Protein AF-C4WY56-F1 (afdb_monomer_lite)

Structure (mmCIF, N/CA/C/O backbone):
data_AF-C4WY56-F1
#
_entry.id   AF-C4WY56-F1
#
loop_
_atom_site.group_PDB
_atom_site.id
_atom_site.type_symbol
_atom_site.label_atom_id
_atom_site.label_alt_id
_atom_site.label_comp_id
_atom_site.label_asym_id
_atom_site.label_entity_id
_atom_site.label_seq_id
_atom_site.pdbx_PDB_ins_code
_atom_site.Cartn_x
_atom_site.Cartn_y
_atom_site.Cartn_z
_atom_site.occupancy
_atom_site.B_iso_or_equiv
_atom_site.auth_seq_id
_atom_site.auth_comp_id
_atom_site.auth_asym_id
_atom_site.auth_atom_id
_atom_site.pdbx_PDB_model_num
ATOM 1 N N . MET A 1 1 ? -17.279 9.196 -17.528 1.00 50.94 1 MET A N 1
ATOM 2 C CA . MET A 1 1 ? -15.861 9.275 -17.113 1.00 50.94 1 MET A CA 1
ATOM 3 C C . MET A 1 1 ? -15.860 9.834 -15.709 1.00 50.94 1 MET A C 1
ATOM 5 O O . MET A 1 1 ? -16.465 10.884 -15.536 1.00 50.94 1 MET A O 1
ATOM 9 N N . ALA A 1 2 ? -15.277 9.132 -14.738 1.00 59.97 2 ALA A N 1
ATOM 10 C CA . ALA A 1 2 ? -15.411 9.527 -13.342 1.00 59.97 2 ALA A CA 1
ATOM 11 C C . ALA A 1 2 ? -14.703 10.856 -13.054 1.00 59.97 2 ALA A C 1
ATOM 13 O O . ALA A 1 2 ? -13.525 11.026 -13.372 1.00 59.97 2 ALA A O 1
ATOM 14 N N . THR A 1 3 ? -15.432 11.813 -12.485 1.00 75.62 3 THR A N 1
ATOM 15 C CA . THR A 1 3 ? -14.892 13.114 -12.070 1.00 75.62 3 THR A CA 1
ATOM 16 C C . THR A 1 3 ? -14.338 13.059 -10.644 1.00 75.62 3 THR A C 1
ATOM 18 O O . THR A 1 3 ? -14.754 12.235 -9.833 1.00 75.62 3 THR A O 1
ATOM 21 N N . ILE A 1 4 ? -13.441 13.982 -10.271 1.00 77.44 4 ILE A N 1
ATOM 22 C CA . ILE A 1 4 ? -12.952 14.093 -8.879 1.00 77.44 4 ILE A CA 1
ATOM 23 C C . ILE A 1 4 ? -14.098 14.276 -7.863 1.00 77.44 4 ILE A C 1
ATOM 25 O O . ILE A 1 4 ? -13.983 13.871 -6.709 1.00 77.44 4 ILE A O 1
ATOM 29 N N . SER A 1 5 ? -15.223 14.857 -8.297 1.00 80.75 5 SER A N 1
ATOM 30 C CA . SER A 1 5 ? -16.435 15.002 -7.488 1.00 80.75 5 SER A CA 1
ATOM 31 C C . SER A 1 5 ? -17.073 13.651 -7.157 1.00 80.75 5 SER A C 1
ATOM 33 O O . SER A 1 5 ? -17.504 13.445 -6.027 1.00 80.75 5 SER A O 1
ATOM 35 N N . GLU A 1 6 ? -17.099 12.712 -8.104 1.00 83.38 6 GLU A N 1
ATOM 36 C CA . GLU A 1 6 ? -17.615 11.356 -7.871 1.00 83.38 6 GLU A CA 1
ATOM 37 C C . GLU A 1 6 ? -16.728 10.588 -6.888 1.00 83.38 6 GLU A C 1
ATOM 39 O O . GLU A 1 6 ? -17.239 9.932 -5.983 1.00 83.38 6 GLU A O 1
ATOM 44 N N . PHE A 1 7 ? -15.402 10.734 -6.984 1.00 83.06 7 PHE A N 1
ATOM 45 C CA . PHE A 1 7 ? -14.482 10.141 -6.007 1.00 83.06 7 PHE A CA 1
ATOM 46 C C . PHE A 1 7 ? -14.697 10.689 -4.602 1.00 83.06 7 PHE A C 1
ATOM 48 O O . PHE A 1 7 ? -14.727 9.912 -3.650 1.00 83.06 7 PHE A O 1
ATOM 55 N N . LYS A 1 8 ? -14.912 12.003 -4.472 1.00 84.69 8 LYS A N 1
ATOM 56 C CA . LYS A 1 8 ? -15.282 12.614 -3.192 1.00 84.69 8 LYS A CA 1
ATOM 57 C C . LYS A 1 8 ? -16.591 12.040 -2.657 1.00 84.69 8 LYS A C 1
ATOM 59 O O . LYS A 1 8 ? -16.641 11.687 -1.491 1.00 84.69 8 LYS A O 1
ATOM 64 N N . GLN A 1 9 ? -17.610 11.854 -3.497 1.00 86.50 9 GLN A N 1
ATOM 65 C CA . GLN A 1 9 ? -18.881 11.252 -3.072 1.00 86.50 9 GLN A CA 1
ATOM 66 C C . GLN A 1 9 ? -18.736 9.788 -2.631 1.00 86.50 9 GLN A C 1
ATOM 68 O O . GLN A 1 9 ? -19.315 9.390 -1.617 1.00 86.50 9 GLN A O 1
ATOM 73 N N . LEU A 1 10 ? -17.956 8.983 -3.360 1.00 87.00 10 LEU A N 1
ATOM 74 C CA . LEU A 1 10 ? -17.648 7.604 -2.968 1.00 87.00 10 LEU A CA 1
ATOM 75 C C . LEU A 1 10 ? -16.896 7.573 -1.635 1.00 87.00 10 LEU A C 1
ATOM 77 O O . LEU A 1 10 ? -17.235 6.788 -0.751 1.00 87.00 10 LEU A O 1
ATOM 81 N N . PHE A 1 11 ? -15.921 8.466 -1.464 1.00 87.62 11 PHE A N 1
ATOM 82 C CA . PHE A 1 11 ? -15.153 8.579 -0.231 1.00 87.62 11 PHE A CA 1
ATOM 83 C C . PHE A 1 11 ? -16.011 9.078 0.941 1.00 87.62 11 PHE A C 1
ATOM 85 O O . PHE A 1 11 ? -15.946 8.524 2.033 1.00 87.62 11 PHE A O 1
ATOM 92 N N . ASP A 1 12 ? -16.896 10.049 0.720 1.00 87.12 12 ASP A N 1
ATOM 93 C CA . ASP A 1 12 ? -17.862 10.517 1.717 1.00 87.12 12 ASP A CA 1
ATOM 94 C C . ASP A 1 12 ? -18.818 9.399 2.138 1.00 87.12 12 ASP A C 1
ATOM 96 O O . ASP A 1 12 ? -19.173 9.290 3.312 1.00 87.12 12 ASP A O 1
ATOM 100 N N . THR A 1 13 ? -19.229 8.547 1.197 1.00 86.56 13 THR A N 1
ATOM 101 C CA . THR A 1 13 ? -20.063 7.373 1.482 1.00 86.56 13 THR A CA 1
ATOM 102 C C . THR A 1 13 ? -19.305 6.364 2.341 1.00 86.56 13 THR A C 1
ATOM 104 O O . THR A 1 13 ? -19.822 5.945 3.375 1.00 86.56 13 THR A O 1
ATOM 107 N N . PHE A 1 14 ? -18.051 6.073 1.990 1.00 88.56 14 PHE A N 1
ATOM 108 C CA . PHE A 1 14 ? -17.142 5.260 2.800 1.00 88.56 14 PHE A CA 1
ATOM 109 C C . PHE A 1 14 ? -17.002 5.812 4.231 1.00 88.56 14 PHE A C 1
ATOM 111 O O . PHE A 1 14 ? -17.142 5.076 5.205 1.00 88.56 14 PHE A O 1
ATOM 118 N N . LEU A 1 15 ? -16.829 7.128 4.393 1.00 86.25 15 LEU A N 1
ATOM 119 C CA . LEU A 1 15 ? -16.755 7.763 5.714 1.00 86.25 15 LEU A CA 1
ATOM 120 C C . LEU A 1 15 ? -18.080 7.695 6.489 1.00 86.25 15 LEU A C 1
ATOM 122 O O . LEU A 1 15 ? -18.074 7.633 7.722 1.00 86.25 15 LEU A O 1
ATOM 126 N N . ARG A 1 16 ? -19.231 7.707 5.804 1.00 82.25 16 ARG A N 1
ATOM 127 C CA . ARG A 1 16 ? -20.551 7.578 6.446 1.00 82.25 16 ARG A CA 1
ATOM 128 C C . ARG A 1 16 ? -20.788 6.190 7.029 1.00 82.25 16 ARG A C 1
ATOM 130 O O . ARG A 1 16 ? -21.492 6.105 8.037 1.00 82.25 16 ARG A O 1
ATOM 137 N N . GLU A 1 17 ? -20.170 5.139 6.495 1.00 77.44 17 GLU A N 1
ATOM 138 C CA . GLU A 1 17 ? -20.283 3.787 7.066 1.00 77.44 17 GLU A CA 1
ATOM 139 C C . GLU A 1 17 ? -19.751 3.697 8.501 1.00 77.44 17 GLU A C 1
ATOM 141 O O . GLU A 1 17 ? -20.198 2.865 9.294 1.00 77.44 17 GLU A O 1
ATOM 146 N N . ASN A 1 18 ? -18.852 4.608 8.884 1.00 70.19 18 ASN A N 1
ATOM 147 C CA . ASN A 1 18 ? -18.419 4.751 10.269 1.00 70.19 18 ASN A CA 1
ATOM 148 C C . ASN A 1 18 ? -19.600 5.082 11.203 1.00 70.19 18 ASN A C 1
ATOM 150 O O . ASN A 1 18 ? -19.724 4.531 12.302 1.00 70.19 18 ASN A O 1
ATOM 154 N N . LYS A 1 19 ? -20.507 5.955 10.742 1.00 65.75 19 LYS A N 1
ATOM 155 C CA . LYS A 1 19 ? -21.679 6.423 11.496 1.00 65.75 19 LYS A CA 1
ATOM 156 C C . LYS A 1 19 ? -22.842 5.431 11.424 1.00 65.75 19 LYS A C 1
ATOM 158 O O . LYS A 1 19 ? -23.470 5.171 12.448 1.00 65.75 19 LYS A O 1
ATOM 163 N N . CYS A 1 20 ? -23.089 4.850 10.249 1.00 63.03 20 CYS A N 1
ATOM 164 C CA . CYS A 1 20 ? -24.194 3.925 9.988 1.00 63.03 20 CYS A CA 1
ATOM 165 C C . CYS A 1 20 ? -23.687 2.707 9.201 1.00 63.03 20 CYS A C 1
ATOM 167 O O . CYS A 1 20 ? -23.726 2.730 7.974 1.00 63.03 20 CYS A O 1
ATOM 169 N N . PRO A 1 21 ? -23.204 1.644 9.860 1.00 62.25 21 PRO A N 1
ATOM 170 C CA . PRO A 1 21 ? -22.701 0.482 9.148 1.00 62.25 21 PRO A CA 1
ATOM 171 C C . PRO A 1 21 ? -23.862 -0.334 8.623 1.00 62.25 21 PRO A C 1
ATOM 173 O O . PRO A 1 21 ? -24.779 -0.711 9.357 1.00 62.25 21 PRO A O 1
ATOM 176 N N . THR A 1 22 ? -23.766 -0.660 7.353 1.00 55.41 22 THR A N 1
ATOM 177 C CA . THR A 1 22 ? -24.692 -1.529 6.655 1.00 55.41 22 THR A CA 1
ATOM 178 C C . THR A 1 22 ? -24.331 -2.988 6.974 1.00 55.41 22 THR A C 1
ATOM 180 O O . THR A 1 22 ? -23.399 -3.540 6.398 1.00 55.41 22 THR A O 1
ATOM 183 N N . GLY A 1 23 ? -25.025 -3.619 7.935 1.00 55.88 23 GLY A N 1
ATOM 184 C CA . GLY A 1 23 ? -24.967 -5.076 8.162 1.00 55.88 23 GLY A CA 1
ATOM 185 C C . GLY A 1 23 ? -25.003 -5.551 9.626 1.00 55.88 23 GLY A C 1
ATOM 186 O O . GLY A 1 23 ? -24.504 -4.895 10.535 1.00 55.88 23 GLY A O 1
ATOM 187 N N . GLU A 1 24 ? -25.554 -6.748 9.861 1.00 50.81 24 GLU A N 1
ATOM 188 C CA . GLU A 1 24 ? -25.656 -7.395 11.189 1.00 50.81 24 GLU A CA 1
ATOM 189 C C . GLU A 1 24 ? -24.315 -7.948 11.732 1.00 50.81 24 GLU A C 1
ATOM 191 O O . GLU A 1 24 ? -24.184 -8.237 12.923 1.00 50.81 24 GLU A O 1
ATOM 196 N N . ILE A 1 25 ? -23.281 -8.037 10.882 1.00 52.19 25 ILE A N 1
ATOM 197 C CA . ILE A 1 25 ? -21.961 -8.667 11.135 1.00 52.19 25 ILE A CA 1
ATOM 198 C C . ILE A 1 25 ? -21.108 -7.889 12.173 1.00 52.19 25 ILE A C 1
ATOM 200 O O . ILE A 1 25 ? -20.114 -8.376 12.713 1.00 52.19 25 ILE A O 1
ATOM 204 N N . VAL A 1 26 ? -21.541 -6.680 12.527 1.00 55.03 26 VAL A N 1
ATOM 205 C CA . VAL A 1 26 ? -20.791 -5.625 13.230 1.00 55.03 26 VAL A CA 1
ATOM 206 C C . VAL A 1 26 ? -20.570 -5.883 14.735 1.00 55.03 26 VAL A C 1
ATOM 208 O O . VAL A 1 26 ? -19.838 -5.147 15.395 1.00 55.03 26 VAL A O 1
ATOM 211 N N . LYS A 1 27 ? -21.168 -6.930 15.319 1.00 56.88 27 LYS A N 1
ATOM 212 C CA . LYS A 1 27 ? -21.139 -7.137 16.783 1.00 56.88 27 LYS A CA 1
ATOM 213 C C . LYS A 1 27 ? -19.914 -7.891 17.322 1.00 56.88 27 LYS A C 1
ATOM 215 O O . LYS A 1 27 ? -19.681 -7.830 18.524 1.00 56.88 27 LYS A O 1
ATOM 220 N N . LYS A 1 28 ? -19.137 -8.601 16.488 1.00 58.91 28 LYS A N 1
ATOM 221 C CA . LYS A 1 28 ? -18.067 -9.512 16.971 1.00 58.91 28 LYS A CA 1
ATOM 222 C C . LYS A 1 28 ? -16.631 -9.129 16.600 1.00 58.91 28 LYS A C 1
ATOM 224 O O . LYS A 1 28 ? -15.709 -9.631 17.234 1.00 58.91 28 LYS A O 1
ATOM 229 N N . LYS A 1 29 ? -16.412 -8.261 15.610 1.00 71.69 29 LYS A N 1
ATOM 230 C CA . LYS A 1 29 ? -15.069 -7.818 15.190 1.00 71.69 29 LYS A CA 1
ATOM 231 C C . LYS A 1 29 ? -15.044 -6.315 14.933 1.00 71.69 29 LYS A C 1
ATOM 233 O O . LYS A 1 29 ? -16.091 -5.707 14.714 1.00 71.69 29 LYS A O 1
ATOM 238 N N . TYR A 1 30 ? -13.843 -5.736 14.967 1.00 81.12 30 TYR A N 1
ATOM 239 C CA . TYR A 1 30 ? -13.618 -4.381 14.475 1.00 81.12 30 TYR A CA 1
ATOM 240 C C . TYR A 1 30 ? -14.074 -4.297 13.014 1.00 81.12 30 TYR A C 1
ATOM 242 O O . TYR A 1 30 ? -13.786 -5.197 12.225 1.00 81.12 30 TYR A O 1
ATOM 250 N N . TYR A 1 31 ? -14.829 -3.254 12.677 1.00 83.44 31 TYR A N 1
ATOM 251 C CA . TYR A 1 31 ? -15.385 -3.076 11.342 1.00 83.44 31 TYR A CA 1
ATOM 252 C C . TYR A 1 31 ? -14.610 -1.994 10.601 1.00 83.44 31 TYR A C 1
ATOM 254 O O . TYR A 1 31 ? -14.582 -0.848 11.047 1.00 83.44 31 TYR A O 1
ATOM 262 N N . PHE A 1 32 ? -14.052 -2.370 9.456 1.00 87.12 32 PHE A N 1
ATOM 263 C CA . PHE A 1 32 ? -13.485 -1.460 8.475 1.00 87.12 32 PHE A CA 1
ATOM 264 C C . PHE A 1 32 ? -13.953 -1.901 7.080 1.00 87.12 32 PHE A C 1
ATOM 266 O O . PHE A 1 32 ? -13.830 -3.087 6.755 1.00 87.12 32 PHE A O 1
ATOM 273 N N . PRO A 1 33 ? -14.503 -1.007 6.243 1.00 89.06 33 PRO A N 1
ATOM 274 C CA . PRO A 1 33 ? -15.055 -1.393 4.947 1.00 89.06 33 PRO A CA 1
ATOM 275 C C . PRO A 1 33 ? -13.980 -1.514 3.857 1.00 89.06 33 PRO A C 1
ATOM 277 O O . PRO A 1 33 ? -13.930 -0.745 2.895 1.00 89.06 33 PRO A O 1
ATOM 280 N N . VAL A 1 34 ? -13.132 -2.539 3.991 1.00 90.25 34 VAL A N 1
ATOM 281 C CA . VAL A 1 34 ? -12.000 -2.845 3.091 1.00 90.25 34 VAL A CA 1
ATOM 282 C C . VAL A 1 34 ? -12.442 -2.917 1.626 1.00 90.25 34 VAL A C 1
ATOM 284 O O . VAL A 1 34 ? -11.807 -2.332 0.755 1.00 90.25 34 VAL A O 1
ATOM 287 N N . ASN A 1 35 ? -13.576 -3.563 1.338 1.00 89.56 35 ASN A N 1
ATOM 288 C CA . ASN A 1 35 ? -14.075 -3.710 -0.034 1.00 89.56 35 ASN A CA 1
ATOM 289 C C . ASN A 1 35 ? -14.424 -2.366 -0.692 1.00 89.56 35 ASN A C 1
ATOM 291 O O . ASN A 1 35 ? -14.194 -2.187 -1.891 1.00 89.56 35 ASN A O 1
ATOM 295 N N . GLN A 1 36 ? -14.952 -1.409 0.077 1.00 90.56 36 GLN A N 1
ATOM 296 C CA . GLN A 1 36 ? -15.251 -0.076 -0.445 1.00 90.56 36 GLN A CA 1
ATOM 297 C C . GLN A 1 36 ? -13.969 0.705 -0.693 1.00 90.56 36 GLN A C 1
ATOM 299 O O . GLN A 1 36 ? -13.810 1.270 -1.773 1.00 90.56 36 GLN A O 1
ATOM 304 N N . LEU A 1 37 ? -13.019 0.657 0.245 1.00 92.50 37 LEU A N 1
ATOM 305 C CA . LEU A 1 37 ? -11.719 1.297 0.063 1.00 92.50 37 LEU A CA 1
ATOM 306 C C . LEU A 1 37 ? -10.975 0.730 -1.157 1.00 92.50 37 LEU A C 1
ATOM 308 O O . LEU A 1 37 ? -10.488 1.489 -1.994 1.00 92.50 37 LEU A O 1
ATOM 312 N N . LYS A 1 38 ? -10.971 -0.598 -1.325 1.00 93.38 38 LYS A N 1
ATOM 313 C CA . LYS A 1 38 ? -10.417 -1.273 -2.507 1.00 93.38 38 LYS A CA 1
ATOM 314 C C . LYS A 1 38 ? -11.084 -0.800 -3.797 1.00 93.38 38 LYS A C 1
ATOM 316 O O . LYS A 1 38 ? -10.393 -0.549 -4.784 1.00 93.38 38 LYS A O 1
ATOM 321 N N . THR A 1 39 ? -12.412 -0.679 -3.805 1.00 91.38 39 THR A N 1
ATOM 322 C CA . THR A 1 39 ? -13.172 -0.202 -4.973 1.00 91.38 39 THR A CA 1
ATOM 323 C C . THR A 1 39 ? -12.805 1.239 -5.312 1.00 91.38 39 THR A C 1
ATOM 325 O O . THR A 1 39 ? -12.592 1.551 -6.485 1.00 91.38 39 THR A O 1
ATOM 328 N N . ILE A 1 40 ? -12.664 2.096 -4.296 1.00 91.62 40 ILE A N 1
ATOM 329 C CA . ILE A 1 40 ? -12.214 3.481 -4.453 1.00 91.62 40 ILE A CA 1
ATOM 330 C C . ILE A 1 40 ? -10.826 3.498 -5.095 1.00 91.62 40 ILE A C 1
ATOM 332 O O . ILE A 1 40 ? -10.679 4.072 -6.170 1.00 91.62 40 ILE A O 1
ATOM 336 N N . TYR A 1 41 ? -9.836 2.808 -4.519 1.00 93.25 41 TYR A N 1
ATOM 337 C CA . TYR A 1 41 ? -8.486 2.754 -5.086 1.00 93.25 41 TYR A CA 1
ATOM 338 C C . TYR A 1 41 ? -8.468 2.196 -6.508 1.00 93.25 41 TYR A C 1
ATOM 340 O O . TYR A 1 41 ? -7.876 2.799 -7.393 1.00 93.25 41 TYR A O 1
ATOM 348 N N . THR A 1 42 ? -9.168 1.096 -6.773 1.00 91.56 42 THR A N 1
ATOM 349 C CA . THR A 1 42 ? -9.208 0.493 -8.115 1.00 91.56 42 THR A CA 1
ATOM 350 C C . THR A 1 42 ? -9.810 1.458 -9.142 1.00 91.56 42 THR A C 1
ATOM 352 O O . THR A 1 42 ? -9.285 1.616 -10.245 1.00 91.56 42 THR A O 1
ATOM 355 N N . SER A 1 43 ? -10.877 2.164 -8.768 1.00 89.56 43 SER A N 1
ATOM 356 C CA . SER A 1 43 ? -11.509 3.171 -9.627 1.00 89.56 43 SER A CA 1
ATOM 357 C C . SER A 1 43 ? -10.572 4.355 -9.887 1.00 89.56 43 SER A C 1
ATOM 359 O O . SER A 1 43 ? -10.519 4.865 -11.004 1.00 89.56 43 SER A O 1
ATOM 361 N N . MET A 1 44 ? -9.779 4.768 -8.890 1.00 88.38 44 MET A N 1
ATOM 362 C CA . MET A 1 44 ? -8.773 5.825 -9.060 1.00 88.38 44 MET A CA 1
ATOM 363 C C . MET A 1 44 ? -7.705 5.407 -10.064 1.00 88.38 44 MET A C 1
ATOM 365 O O . MET A 1 44 ? -7.415 6.145 -11.000 1.00 88.38 44 MET A O 1
ATOM 369 N N . LEU A 1 45 ? -7.161 4.200 -9.900 1.00 89.81 45 LEU A N 1
ATOM 370 C CA . LEU A 1 45 ? -6.059 3.704 -10.721 1.00 89.81 45 LEU A CA 1
ATOM 371 C C . LEU A 1 45 ? -6.461 3.430 -12.176 1.00 89.81 45 LEU A C 1
ATOM 373 O O . LEU A 1 45 ? -5.598 3.415 -13.048 1.00 89.81 45 LEU A O 1
ATOM 377 N N . THR A 1 46 ? -7.747 3.211 -12.444 1.00 89.69 46 THR A N 1
ATOM 378 C CA . THR A 1 46 ? -8.282 2.971 -13.797 1.00 89.69 46 THR A CA 1
ATOM 379 C C . THR A 1 46 ? -8.765 4.250 -14.489 1.00 89.69 46 THR A C 1
ATOM 381 O O . THR A 1 46 ? -9.095 4.233 -15.675 1.00 89.69 46 THR A O 1
ATOM 384 N N . THR A 1 47 ? -8.793 5.386 -13.782 1.00 86.69 47 THR A N 1
ATOM 385 C CA . THR A 1 47 ? -9.248 6.666 -14.337 1.00 86.69 47 THR A CA 1
ATOM 386 C C . THR A 1 47 ? -8.100 7.431 -14.993 1.00 86.69 47 THR A C 1
ATOM 388 O O . THR A 1 47 ? -7.094 7.740 -14.363 1.00 86.69 47 THR A O 1
ATOM 391 N N . THR A 1 48 ? -8.270 7.816 -16.259 1.00 78.25 48 THR A N 1
ATOM 392 C CA . THR A 1 48 ? -7.223 8.483 -17.058 1.00 78.25 48 THR A CA 1
ATOM 393 C C . THR A 1 48 ? -7.153 10.000 -16.874 1.00 78.25 48 THR A C 1
ATOM 395 O O . THR A 1 48 ? -6.131 10.606 -17.177 1.00 78.25 48 THR A O 1
ATOM 398 N N . ASN A 1 49 ? -8.226 10.631 -16.391 1.0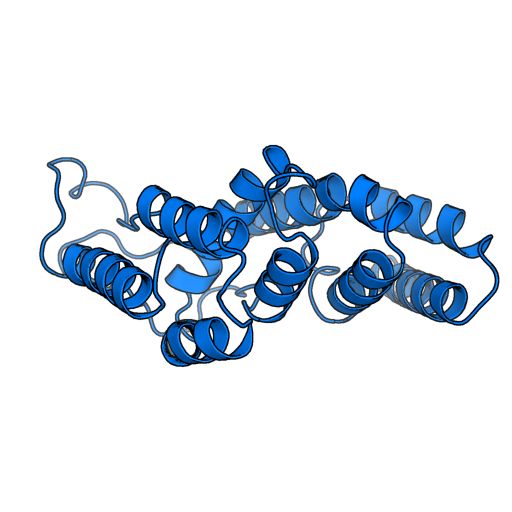0 79.56 49 ASN A N 1
ATOM 399 C CA . ASN A 1 49 ? -8.386 12.092 -16.431 1.00 79.56 49 ASN A CA 1
ATOM 400 C C . ASN A 1 49 ? -8.105 12.790 -15.094 1.00 79.56 49 ASN A C 1
ATOM 402 O O . ASN A 1 49 ? -8.364 13.986 -14.965 1.00 79.56 49 ASN A O 1
ATOM 406 N N . ILE A 1 50 ? -7.620 12.061 -14.088 1.00 78.94 50 ILE A N 1
ATOM 407 C CA . ILE A 1 50 ? -7.381 12.611 -12.753 1.00 78.94 50 ILE A CA 1
ATOM 408 C C . ILE A 1 50 ? -5.890 12.638 -12.464 1.00 78.94 50 ILE A C 1
ATOM 410 O O . ILE A 1 50 ? -5.171 11.660 -12.662 1.00 78.94 50 ILE A O 1
ATOM 414 N N . GLN A 1 51 ? -5.437 13.790 -11.981 1.00 85.12 51 GLN A N 1
ATOM 415 C CA . GLN A 1 51 ? -4.051 13.996 -11.593 1.00 85.12 51 GLN A CA 1
ATOM 416 C C . GLN A 1 51 ? -3.801 13.434 -10.194 1.00 85.12 51 GLN A C 1
ATOM 418 O O . GLN A 1 51 ? -4.635 13.565 -9.296 1.00 85.12 51 GLN A O 1
ATOM 423 N N . TRP A 1 52 ? -2.605 12.885 -9.981 1.00 87.50 52 TRP A N 1
ATOM 424 C CA . TRP A 1 52 ? -2.179 12.365 -8.679 1.00 87.50 52 TRP A CA 1
ATOM 425 C C . TRP A 1 52 ? -2.357 13.386 -7.538 1.00 87.50 52 TRP A C 1
ATOM 427 O O . TRP A 1 52 ? -2.831 13.032 -6.462 1.00 87.50 52 TRP A O 1
ATOM 437 N N . SER A 1 53 ? -2.070 14.669 -7.784 1.00 89.06 53 SER A N 1
ATOM 438 C CA . SER A 1 53 ? -2.196 15.740 -6.783 1.00 89.06 53 SER A CA 1
ATOM 439 C C . SER A 1 53 ? -3.610 15.886 -6.212 1.00 89.06 53 SER A C 1
ATOM 441 O O . SER A 1 53 ? -3.769 16.187 -5.030 1.00 89.06 53 SER A O 1
ATOM 443 N N . GLN A 1 54 ? -4.642 15.639 -7.021 1.00 87.50 54 GLN A N 1
ATOM 444 C CA . GLN A 1 54 ? -6.038 15.720 -6.588 1.00 87.50 54 GLN A CA 1
ATOM 445 C C . GLN A 1 54 ? -6.394 14.559 -5.653 1.00 87.50 54 GLN A C 1
ATOM 447 O O . GLN A 1 54 ? -7.089 14.757 -4.656 1.00 87.50 54 GLN A O 1
ATOM 452 N N . PHE A 1 55 ? -5.878 13.360 -5.938 1.00 85.81 55 PHE A N 1
ATOM 453 C CA . PHE A 1 55 ? -6.034 12.203 -5.058 1.00 85.81 55 PHE A CA 1
ATOM 454 C C . PHE A 1 55 ? -5.262 12.371 -3.758 1.00 85.81 55 PHE A C 1
ATOM 456 O O . PHE A 1 55 ? -5.805 12.103 -2.687 1.00 85.81 55 PHE A O 1
ATOM 463 N N . GLN A 1 56 ? -4.036 12.883 -3.844 1.00 90.38 56 GLN A N 1
ATOM 464 C CA . GLN A 1 56 ? -3.219 13.173 -2.678 1.00 90.38 56 GLN A CA 1
ATOM 465 C C . GLN A 1 56 ? -3.962 14.110 -1.720 1.00 90.38 56 GLN A C 1
ATOM 467 O O . GLN A 1 56 ? -4.167 13.750 -0.567 1.00 90.38 56 GLN A O 1
ATOM 472 N N . GLN A 1 57 ? -4.471 15.246 -2.214 1.00 89.88 57 GLN A N 1
ATOM 473 C CA . GLN A 1 57 ? -5.250 16.197 -1.410 1.00 89.88 57 GLN A CA 1
ATOM 474 C C . GLN A 1 57 ? -6.464 15.560 -0.726 1.00 89.88 57 GLN A C 1
ATOM 476 O O . GLN A 1 57 ? -6.763 15.890 0.420 1.00 89.88 57 GLN A O 1
ATOM 481 N N . MET A 1 58 ? -7.165 14.655 -1.414 1.00 88.25 58 MET A N 1
ATOM 482 C CA . MET A 1 58 ? -8.323 13.968 -0.845 1.00 88.25 58 MET A CA 1
ATOM 483 C C . MET A 1 58 ? -7.924 13.038 0.306 1.00 88.25 58 MET A C 1
ATOM 485 O O . MET A 1 58 ? -8.655 12.923 1.282 1.00 88.25 58 MET A O 1
ATOM 489 N N . LEU A 1 59 ? -6.769 12.382 0.199 1.00 90.75 59 LEU A N 1
ATOM 490 C CA . LEU A 1 59 ? -6.319 11.375 1.154 1.00 90.75 59 LEU A CA 1
ATOM 491 C C . LEU A 1 59 ? -5.485 11.951 2.313 1.00 90.75 59 LEU A C 1
ATOM 493 O O . LEU A 1 59 ? -5.428 11.314 3.362 1.00 90.75 59 LEU A O 1
ATOM 497 N N . THR A 1 60 ? -4.889 13.144 2.177 1.00 91.25 60 THR A N 1
ATOM 498 C CA . THR A 1 60 ? -3.966 13.758 3.161 1.00 91.25 60 THR A CA 1
ATOM 499 C C . THR A 1 60 ? -4.478 13.750 4.597 1.00 91.25 60 THR A C 1
ATOM 501 O O . THR A 1 60 ? -3.724 13.444 5.512 1.00 91.25 60 THR A O 1
ATOM 504 N N . ASN A 1 61 ? -5.761 14.025 4.823 1.00 87.56 61 ASN A N 1
ATOM 505 C CA . ASN A 1 61 ? -6.304 14.078 6.185 1.00 87.56 61 ASN A CA 1
ATOM 506 C C . ASN A 1 61 ? -6.485 12.687 6.819 1.00 87.56 61 ASN A C 1
ATOM 508 O O . ASN A 1 61 ? -6.762 12.574 8.013 1.00 87.56 61 ASN A O 1
ATOM 512 N N . TYR A 1 62 ? -6.367 11.625 6.020 1.00 90.38 62 TYR A N 1
ATOM 513 C CA . TYR A 1 62 ? -6.682 10.260 6.424 1.00 90.38 62 TYR A CA 1
ATOM 514 C C . TYR A 1 62 ? -5.443 9.394 6.625 1.00 90.38 62 TYR A C 1
ATOM 516 O O . TYR A 1 62 ? -5.497 8.475 7.440 1.00 90.38 62 TYR A O 1
ATOM 524 N N . VAL A 1 63 ? -4.326 9.723 5.968 1.00 90.62 63 VAL A N 1
ATOM 525 C CA . VAL A 1 63 ? -3.059 8.969 6.056 1.00 90.62 63 VAL A CA 1
ATOM 526 C C . VAL A 1 63 ? -2.374 9.040 7.422 1.00 90.62 63 VAL A C 1
ATOM 528 O O . VAL A 1 63 ? -1.387 8.352 7.660 1.00 90.62 63 VAL A O 1
ATOM 531 N N . GLU A 1 64 ? -2.891 9.840 8.353 1.00 88.94 64 GLU A N 1
ATOM 532 C CA . GLU A 1 64 ? -2.458 9.803 9.751 1.00 88.94 64 GLU A CA 1
ATOM 533 C C . GLU A 1 64 ? -3.130 8.677 10.545 1.00 88.94 64 GLU A C 1
ATOM 535 O O . GLU A 1 64 ? -2.545 8.190 11.514 1.0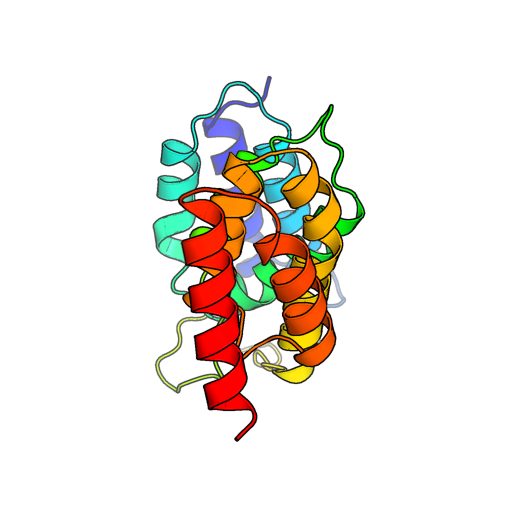0 88.94 64 GLU A O 1
ATOM 540 N N . ASN A 1 65 ? -4.327 8.241 10.137 1.00 92.25 65 ASN A N 1
ATOM 541 C CA . ASN A 1 65 ? -5.111 7.273 10.898 1.00 92.25 65 ASN A CA 1
ATOM 542 C C . ASN A 1 65 ? -4.530 5.865 10.752 1.00 92.25 65 ASN A C 1
ATOM 544 O O . ASN A 1 65 ? -4.265 5.394 9.642 1.00 92.25 65 ASN A O 1
ATOM 548 N N . LEU A 1 66 ? -4.339 5.193 11.886 1.00 92.56 66 LEU A N 1
ATOM 549 C CA . LEU A 1 66 ? -3.660 3.903 11.963 1.00 92.56 66 LEU A CA 1
ATOM 550 C C . LEU A 1 66 ? -4.429 2.800 11.225 1.00 92.56 66 LEU A C 1
ATOM 552 O O . LEU A 1 66 ? -3.851 2.089 10.407 1.00 92.56 66 LEU A O 1
ATOM 556 N N . ASP A 1 67 ? -5.729 2.684 11.491 1.00 92.19 67 ASP A N 1
ATOM 557 C CA . ASP A 1 67 ? -6.626 1.722 10.844 1.00 92.19 67 ASP A CA 1
ATOM 558 C C . ASP A 1 67 ? -6.705 1.950 9.333 1.00 92.19 67 ASP A C 1
ATOM 560 O O . ASP A 1 67 ? -6.592 0.996 8.569 1.00 92.19 67 ASP A O 1
ATOM 564 N N . PHE A 1 68 ? -6.829 3.207 8.899 1.00 94.44 68 PHE A N 1
ATOM 565 C CA . PHE A 1 68 ? -6.854 3.552 7.483 1.00 94.44 68 PHE A CA 1
ATOM 566 C C . PHE A 1 68 ? -5.594 3.046 6.784 1.00 94.44 68 PHE A C 1
ATOM 568 O O . PHE A 1 68 ? -5.702 2.279 5.836 1.00 94.44 68 PHE A O 1
ATOM 575 N N . CYS A 1 69 ? -4.411 3.383 7.304 1.00 95.25 69 CYS A N 1
ATOM 576 C CA . CYS A 1 69 ? -3.151 2.939 6.711 1.00 95.25 69 CYS A CA 1
ATOM 577 C C . CYS A 1 69 ? -3.013 1.414 6.736 1.00 95.25 69 CYS A C 1
ATOM 579 O O . CYS A 1 69 ? -2.609 0.820 5.742 1.00 95.25 69 CYS A O 1
ATOM 581 N N . TYR A 1 70 ? -3.385 0.770 7.843 1.00 95.44 70 TYR A N 1
ATOM 582 C CA . TYR A 1 70 ? -3.308 -0.682 7.991 1.00 95.44 70 TYR A CA 1
ATOM 583 C C . TYR A 1 70 ? -4.147 -1.410 6.936 1.00 95.44 70 TYR A C 1
ATOM 585 O O . TYR A 1 70 ? -3.639 -2.263 6.209 1.00 95.44 70 TYR A O 1
ATOM 593 N N . TYR A 1 71 ? -5.416 -1.026 6.800 1.00 95.56 71 TYR A N 1
ATOM 594 C CA . TYR A 1 71 ? -6.332 -1.633 5.837 1.00 95.56 71 TYR A CA 1
ATOM 595 C C . TYR A 1 71 ? -6.084 -1.176 4.391 1.00 95.56 71 TYR A C 1
ATOM 597 O O . TYR A 1 71 ? -6.455 -1.885 3.453 1.00 95.56 71 TYR A O 1
ATOM 605 N N . SER A 1 72 ? -5.409 -0.045 4.168 1.00 96.88 72 SER A N 1
ATOM 606 C CA . SER A 1 72 ? -4.893 0.312 2.843 1.00 96.88 72 SER A CA 1
ATOM 607 C C . SER A 1 72 ? -3.878 -0.713 2.342 1.00 96.88 72 SER A C 1
ATOM 609 O O . SER A 1 72 ? -3.952 -1.096 1.178 1.00 96.88 72 SER A O 1
ATOM 611 N N . TRP A 1 73 ? -2.986 -1.215 3.201 1.00 96.88 73 TRP A N 1
ATOM 612 C CA . TRP A 1 73 ? -2.028 -2.259 2.813 1.00 96.88 73 TRP A CA 1
ATOM 613 C C . TRP A 1 73 ? -2.698 -3.597 2.498 1.00 96.88 73 TRP A C 1
ATOM 615 O O . TRP A 1 73 ? -2.296 -4.257 1.538 1.00 96.88 73 TRP A O 1
ATOM 625 N N . GLU A 1 74 ? -3.775 -3.951 3.205 1.00 96.38 74 GLU A N 1
ATOM 626 C CA . GLU A 1 74 ? -4.633 -5.070 2.796 1.00 96.38 74 GLU A CA 1
ATOM 627 C C . GLU A 1 74 ? -5.168 -4.843 1.377 1.00 96.38 74 GLU A C 1
ATOM 629 O O . GLU A 1 74 ? -4.996 -5.692 0.501 1.00 96.38 74 GLU A O 1
ATOM 634 N N . CYS A 1 75 ? -5.740 -3.665 1.107 1.00 96.69 75 CYS A N 1
ATOM 635 C CA . CYS A 1 75 ? -6.246 -3.326 -0.223 1.00 96.69 75 CYS A CA 1
ATOM 636 C C . CYS A 1 75 ? -5.151 -3.404 -1.294 1.00 96.69 75 CYS A C 1
ATOM 638 O O . CYS A 1 75 ? -5.407 -3.926 -2.376 1.00 96.69 75 CYS A O 1
ATOM 640 N N . PHE A 1 76 ? -3.942 -2.913 -1.013 1.00 97.19 76 PHE A N 1
ATOM 641 C CA . PHE A 1 76 ? -2.824 -2.942 -1.956 1.00 97.19 76 PHE A CA 1
ATOM 642 C C . PHE A 1 76 ? -2.406 -4.361 -2.310 1.00 97.19 76 PHE A C 1
ATOM 644 O O . PHE A 1 76 ? -2.247 -4.645 -3.495 1.00 97.19 76 PHE A O 1
ATOM 651 N N . SER A 1 77 ? -2.325 -5.259 -1.323 1.00 96.69 77 SER A N 1
ATOM 652 C CA . SER A 1 77 ? -2.029 -6.676 -1.570 1.00 96.69 77 SER A CA 1
ATOM 653 C C . SER A 1 77 ? -3.080 -7.348 -2.460 1.00 96.69 77 SER A C 1
ATOM 655 O O . SER A 1 77 ? -2.755 -8.174 -3.303 1.00 96.69 77 SER A O 1
ATOM 657 N N . LEU A 1 78 ? -4.346 -6.936 -2.351 1.00 95.31 78 LEU A N 1
ATOM 658 C CA . LEU A 1 78 ? -5.427 -7.455 -3.192 1.00 95.31 78 LEU A CA 1
ATOM 659 C C . LEU A 1 78 ? -5.467 -6.811 -4.586 1.00 95.31 78 LEU A C 1
ATOM 661 O O . LEU A 1 78 ? -5.982 -7.413 -5.531 1.00 95.31 78 LEU A O 1
ATOM 665 N N . ILE A 1 79 ? -5.017 -5.560 -4.712 1.00 95.06 79 ILE A N 1
ATOM 666 C CA . ILE A 1 79 ? -5.002 -4.810 -5.975 1.00 95.06 79 ILE A CA 1
ATOM 667 C C . ILE A 1 79 ? -3.836 -5.263 -6.847 1.00 95.06 79 ILE A C 1
ATOM 669 O O . ILE A 1 79 ? -4.048 -5.510 -8.031 1.00 95.06 79 ILE A O 1
ATOM 673 N N . VAL A 1 80 ? -2.637 -5.400 -6.273 1.00 94.50 80 VAL A N 1
ATOM 674 C CA . VAL A 1 80 ? -1.419 -5.764 -7.012 1.00 94.50 80 VAL A CA 1
ATOM 675 C C . VAL A 1 80 ? -1.559 -7.123 -7.713 1.00 94.50 80 VAL A C 1
ATOM 677 O O . VAL A 1 80 ? -1.230 -7.238 -8.888 1.00 94.50 80 VAL A O 1
ATOM 680 N N . GLN A 1 81 ? -2.195 -8.099 -7.055 1.00 91.75 81 GLN A N 1
ATOM 681 C CA . GLN A 1 81 ? -2.479 -9.433 -7.603 1.00 91.75 81 GLN A CA 1
ATOM 682 C C . GLN A 1 81 ? -3.382 -9.410 -8.844 1.00 91.75 81 GLN A C 1
ATOM 684 O O . GLN A 1 81 ? -3.401 -10.354 -9.627 1.00 91.75 81 GLN A O 1
ATOM 689 N N . ASN A 1 82 ? -4.164 -8.341 -9.014 1.00 89.19 82 ASN A N 1
ATOM 690 C CA . ASN A 1 82 ? -5.104 -8.162 -10.121 1.00 89.19 82 ASN A CA 1
ATOM 691 C C . ASN A 1 82 ? -4.701 -6.986 -11.027 1.00 89.19 82 ASN A C 1
ATOM 693 O O . ASN A 1 82 ? -5.521 -6.483 -11.802 1.00 89.19 82 ASN A O 1
ATOM 697 N N . LEU A 1 83 ? -3.466 -6.497 -10.896 1.00 87.88 83 LEU A N 1
ATOM 698 C CA . LEU A 1 83 ? -3.005 -5.307 -11.588 1.00 87.88 83 LEU A CA 1
ATOM 699 C C . LEU A 1 83 ? -2.741 -5.631 -13.059 1.00 87.88 83 LEU A C 1
ATOM 701 O O . LEU A 1 83 ? -1.982 -6.535 -13.394 1.00 87.88 83 LEU A O 1
ATOM 705 N N . ASN A 1 84 ? -3.382 -4.881 -13.950 1.00 85.38 84 ASN A N 1
ATOM 706 C CA . ASN A 1 84 ? -3.252 -5.046 -15.391 1.00 85.38 84 ASN A CA 1
ATOM 707 C C . ASN A 1 84 ? -2.739 -3.733 -15.994 1.00 85.38 84 ASN A C 1
ATOM 709 O O . ASN A 1 84 ? -3.395 -2.701 -15.853 1.00 85.38 84 ASN A O 1
ATOM 71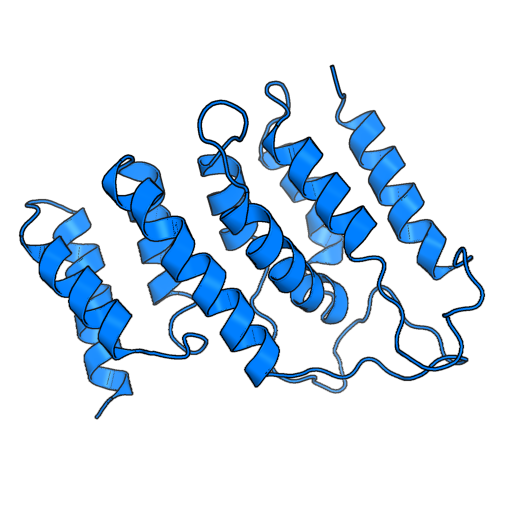3 N N . THR A 1 85 ? -1.586 -3.769 -16.669 1.00 80.50 85 THR A N 1
ATOM 714 C CA . THR A 1 85 ? -0.938 -2.585 -17.264 1.00 80.50 85 THR A CA 1
ATOM 715 C C . THR A 1 85 ? -1.798 -1.856 -18.288 1.00 80.50 85 THR A C 1
ATOM 717 O O . THR A 1 85 ? -1.646 -0.650 -18.451 1.00 80.50 85 THR A O 1
ATOM 720 N N . ASP A 1 86 ? -2.708 -2.561 -18.959 1.00 81.81 86 ASP A N 1
ATOM 721 C CA . ASP A 1 86 ? -3.538 -2.000 -20.027 1.00 81.81 86 ASP A CA 1
ATOM 722 C C . ASP A 1 86 ? -4.711 -1.191 -19.468 1.00 81.81 86 ASP A C 1
ATOM 724 O O . ASP A 1 86 ? -5.282 -0.341 -20.149 1.00 81.81 86 ASP A O 1
ATOM 728 N N . LYS A 1 87 ? -5.098 -1.477 -18.220 1.00 82.81 87 LYS A N 1
ATOM 729 C CA . LYS A 1 87 ? -6.283 -0.899 -17.571 1.00 82.81 87 LYS A CA 1
ATOM 730 C C . LYS A 1 87 ? -5.938 -0.016 -16.381 1.00 82.81 87 LYS A C 1
ATOM 732 O O . LYS A 1 87 ? -6.743 0.835 -16.013 1.00 82.81 87 LYS A O 1
ATOM 737 N N . THR A 1 88 ? -4.773 -0.219 -15.779 1.00 86.50 88 THR A N 1
ATOM 738 C CA . THR A 1 88 ? -4.410 0.356 -14.487 1.00 86.50 88 THR A CA 1
ATOM 739 C C . THR A 1 88 ? -3.141 1.185 -14.613 1.00 86.50 88 THR A C 1
ATOM 741 O O . THR A 1 88 ? -2.118 0.736 -15.129 1.00 86.50 88 THR A O 1
ATOM 744 N N . ASN A 1 89 ? -3.175 2.397 -14.069 1.00 89.88 89 ASN A N 1
ATOM 745 C CA . ASN A 1 89 ? -2.013 3.265 -13.989 1.00 89.88 89 ASN A CA 1
ATOM 746 C C . ASN A 1 89 ? -1.057 2.782 -12.885 1.00 89.88 89 ASN A C 1
ATOM 748 O O . ASN A 1 89 ? -1.173 3.164 -11.718 1.00 89.88 89 ASN A O 1
ATOM 752 N N . VAL A 1 90 ? -0.090 1.947 -13.274 1.00 91.56 90 VAL A N 1
ATOM 753 C CA . VAL A 1 90 ? 0.918 1.373 -12.367 1.00 91.56 90 VAL A CA 1
ATOM 754 C C . VAL A 1 90 ? 1.732 2.456 -11.658 1.00 91.56 90 VAL A C 1
ATOM 756 O O . VAL A 1 90 ? 2.017 2.332 -10.474 1.00 91.56 90 VAL A O 1
ATOM 759 N N . TYR A 1 91 ? 2.056 3.557 -12.341 1.00 89.88 91 TYR A N 1
ATOM 760 C CA . TYR A 1 91 ? 2.807 4.658 -11.734 1.00 89.88 91 TYR A CA 1
ATOM 761 C C . TYR A 1 91 ? 2.000 5.365 -10.637 1.00 89.88 91 TYR A C 1
ATOM 763 O O . TYR A 1 91 ? 2.525 5.668 -9.568 1.00 89.88 91 TYR A O 1
ATOM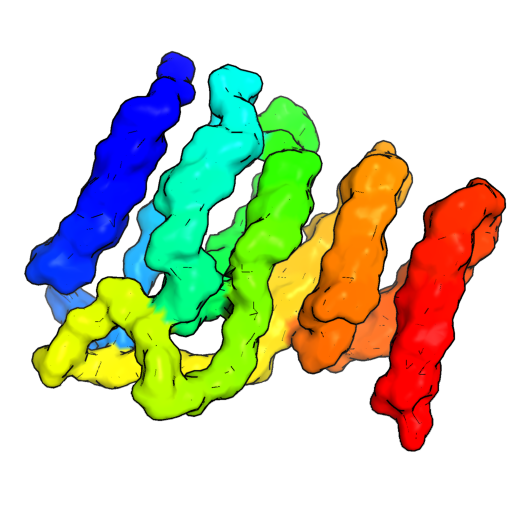 771 N N . MET A 1 92 ? 0.700 5.573 -10.863 1.00 91.12 92 MET A N 1
ATOM 772 C CA . MET A 1 92 ? -0.198 6.097 -9.834 1.00 91.12 92 MET A CA 1
ATOM 773 C C . MET A 1 92 ? -0.316 5.137 -8.646 1.00 91.12 92 MET A C 1
ATOM 775 O O . MET A 1 92 ? -0.353 5.594 -7.506 1.00 91.12 92 MET A O 1
ATOM 779 N N . PHE A 1 93 ? -0.317 3.824 -8.894 1.00 94.56 93 PHE A N 1
ATOM 780 C CA . PHE A 1 93 ? -0.279 2.827 -7.826 1.00 94.56 93 PHE A CA 1
ATOM 781 C C . PHE A 1 93 ? 1.016 2.926 -7.016 1.00 94.56 93 PHE A C 1
ATOM 783 O O . PHE A 1 93 ? 0.954 3.000 -5.794 1.00 94.56 93 PHE A O 1
ATOM 790 N N . THR A 1 94 ? 2.176 3.040 -7.668 1.00 93.62 94 THR A N 1
ATOM 791 C CA . THR A 1 94 ? 3.462 3.240 -6.984 1.00 93.62 94 THR A CA 1
ATOM 792 C C . THR A 1 94 ? 3.482 4.523 -6.144 1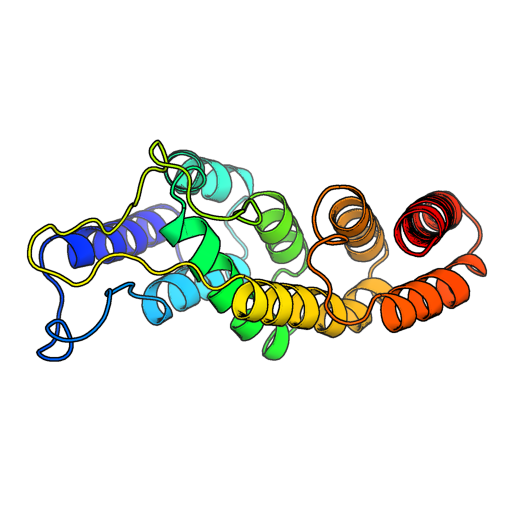.00 93.62 94 THR A C 1
ATOM 794 O O . THR A 1 94 ? 3.923 4.489 -4.995 1.00 93.62 94 THR A O 1
ATOM 797 N N . ASN A 1 95 ? 2.932 5.632 -6.650 1.00 93.25 95 ASN A N 1
ATOM 798 C CA . ASN A 1 95 ? 2.795 6.871 -5.873 1.00 93.25 95 ASN A CA 1
ATOM 799 C C . ASN A 1 95 ? 1.873 6.690 -4.660 1.00 93.25 95 ASN A C 1
ATOM 801 O O . ASN A 1 95 ? 2.172 7.189 -3.576 1.00 93.25 95 ASN A O 1
ATOM 805 N N . LEU A 1 96 ? 0.776 5.945 -4.820 1.00 94.56 96 LEU A N 1
ATOM 806 C CA . LEU A 1 96 ? -0.151 5.637 -3.735 1.00 94.56 96 LEU A CA 1
ATOM 807 C C . LEU A 1 96 ? 0.505 4.786 -2.649 1.00 94.56 96 LEU A C 1
ATOM 809 O O . LEU A 1 96 ? 0.356 5.106 -1.470 1.00 94.56 96 LEU A O 1
ATOM 813 N N . LEU A 1 97 ? 1.282 3.769 -3.038 1.00 95.56 97 LEU A N 1
ATOM 814 C CA . LEU A 1 97 ? 2.117 3.026 -2.100 1.00 95.56 97 LEU A CA 1
ATOM 815 C C . LEU A 1 97 ? 3.008 4.005 -1.345 1.00 95.56 97 LEU A C 1
ATOM 817 O O . LEU A 1 97 ? 3.015 3.976 -0.121 1.00 95.56 97 LEU A O 1
ATOM 821 N N . GLY A 1 98 ? 3.742 4.868 -2.062 1.00 93.69 98 GLY A N 1
ATOM 822 C CA . GLY A 1 98 ? 4.615 5.922 -1.526 1.00 93.69 98 GLY A CA 1
ATOM 823 C C . GLY A 1 98 ? 3.962 6.807 -0.471 1.00 93.69 98 GLY A C 1
ATOM 824 O O . GLY A 1 98 ? 4.554 7.053 0.574 1.00 93.69 98 GLY A O 1
ATOM 825 N N . PHE A 1 99 ? 2.731 7.225 -0.738 1.00 94.81 99 PHE A N 1
ATOM 826 C CA . PHE A 1 99 ? 1.993 8.178 0.076 1.00 94.81 99 PHE A CA 1
ATOM 827 C C . PHE A 1 99 ? 1.396 7.590 1.358 1.00 94.81 99 PHE A C 1
ATOM 829 O O . PHE A 1 99 ? 1.302 8.287 2.367 1.00 94.81 99 PHE A O 1
ATOM 836 N N . ILE A 1 100 ? 0.981 6.320 1.338 1.00 94.56 100 ILE A N 1
ATOM 837 C CA . ILE A 1 100 ? 0.439 5.658 2.527 1.00 94.56 100 ILE A CA 1
ATOM 838 C C . ILE A 1 100 ? 1.582 5.099 3.381 1.00 94.56 100 ILE A C 1
ATOM 840 O O . ILE A 1 100 ? 2.375 4.267 2.930 1.00 94.56 100 ILE A O 1
ATOM 844 N N . LYS A 1 101 ? 1.641 5.518 4.651 1.00 92.62 101 LYS A N 1
ATOM 845 C CA . LYS A 1 101 ? 2.615 4.994 5.618 1.00 92.62 101 LYS A CA 1
ATOM 846 C C . LYS A 1 101 ? 2.403 3.498 5.861 1.00 92.62 101 LYS A C 1
ATOM 848 O O . LYS A 1 101 ? 1.271 3.015 5.860 1.00 92.62 101 LYS A O 1
ATOM 853 N N . ILE A 1 102 ? 3.486 2.764 6.109 1.00 92.75 102 ILE A N 1
ATOM 854 C CA . ILE A 1 102 ? 3.389 1.436 6.723 1.00 92.75 102 ILE A CA 1
ATOM 855 C C . ILE A 1 102 ? 3.211 1.684 8.222 1.00 92.75 102 ILE A C 1
ATOM 857 O O . ILE A 1 102 ? 4.116 2.244 8.842 1.00 92.75 102 ILE A O 1
ATOM 861 N N . PRO A 1 103 ? 2.037 1.384 8.802 1.00 90.25 103 PRO A N 1
ATOM 862 C CA . PRO A 1 103 ? 1.827 1.618 10.220 1.00 90.25 103 PRO A CA 1
ATOM 863 C C . PRO A 1 103 ? 2.739 0.712 11.051 1.00 90.25 103 PRO A C 1
ATOM 865 O O . PRO A 1 103 ? 2.990 -0.430 10.677 1.00 90.25 103 PRO A O 1
ATOM 868 N N . THR A 1 104 ? 3.208 1.218 12.186 1.00 84.19 104 THR A N 1
ATOM 869 C CA . THR A 1 104 ? 3.867 0.419 13.225 1.00 84.19 104 THR A CA 1
ATOM 870 C C . THR A 1 104 ? 2.846 -0.004 14.278 1.00 84.19 104 THR A C 1
ATOM 872 O O . THR A 1 104 ? 1.662 0.324 14.172 1.00 84.19 104 THR A O 1
ATOM 875 N N . GLU A 1 105 ? 3.282 -0.760 15.288 1.00 78.19 105 GLU A N 1
ATOM 876 C CA . GLU A 1 105 ? 2.408 -1.119 16.405 1.00 78.19 105 GLU A CA 1
ATOM 877 C C . GLU A 1 105 ? 1.755 0.114 17.040 1.00 78.19 105 GLU A C 1
ATOM 879 O O . GLU A 1 105 ? 2.315 1.211 17.038 1.00 78.19 105 GLU A O 1
ATOM 884 N N . LYS A 1 106 ? 0.530 -0.096 17.534 1.00 75.75 106 LYS A N 1
ATOM 885 C CA . LYS A 1 106 ? -0.356 0.962 18.012 1.00 75.75 106 LYS A CA 1
ATOM 886 C C . LYS A 1 106 ? 0.251 1.684 19.216 1.00 75.75 106 LYS A C 1
ATOM 888 O O . LYS A 1 106 ? 0.449 1.065 20.259 1.00 75.75 106 LYS A O 1
ATOM 893 N N . ASN A 1 107 ? 0.395 2.997 19.098 1.00 73.19 107 ASN A N 1
ATOM 894 C CA . ASN A 1 107 ? 0.671 3.903 20.205 1.00 73.19 107 ASN A CA 1
ATOM 895 C C . ASN A 1 107 ? -0.640 4.431 20.813 1.00 73.19 107 ASN A C 1
ATOM 897 O O . ASN A 1 107 ? -1.695 4.428 20.171 1.00 73.19 107 ASN A O 1
ATOM 901 N N . GLU A 1 108 ? -0.596 4.896 22.063 1.00 67.44 108 GLU A N 1
ATOM 902 C CA . GLU A 1 108 ? -1.781 5.429 22.759 1.00 67.44 108 GLU A CA 1
ATOM 903 C C . GLU A 1 108 ? -2.386 6.656 22.050 1.00 67.44 108 GLU A C 1
ATOM 905 O O . GLU A 1 108 ? -3.608 6.831 22.062 1.00 67.44 108 GLU A O 1
ATOM 910 N N . ASP A 1 109 ? -1.552 7.429 21.349 1.00 71.12 109 ASP A N 1
ATOM 911 C CA . ASP A 1 109 ? -1.925 8.649 20.623 1.00 71.12 109 ASP A CA 1
ATOM 912 C C . ASP A 1 109 ? -2.467 8.405 19.202 1.00 71.12 109 ASP A C 1
ATOM 914 O O . ASP A 1 109 ? -2.876 9.348 18.514 1.00 71.12 109 ASP A O 1
ATOM 918 N N . ASP A 1 110 ? -2.485 7.155 18.728 1.00 80.88 110 ASP A N 1
ATOM 919 C CA . ASP A 1 110 ? -2.867 6.867 17.348 1.00 80.88 110 ASP A CA 1
ATOM 920 C C . ASP A 1 110 ? -4.352 7.154 17.086 1.00 80.88 110 ASP A C 1
ATOM 922 O O . ASP A 1 110 ? -5.270 6.566 17.676 1.00 80.88 110 ASP A O 1
ATOM 926 N N . LYS A 1 111 ? -4.597 8.038 16.114 1.00 87.44 111 LYS A N 1
ATOM 927 C CA . LYS A 1 111 ? -5.939 8.337 15.609 1.00 87.44 111 LYS A CA 1
ATOM 928 C C . LYS A 1 111 ? -6.475 7.137 14.823 1.00 87.44 111 LYS A C 1
ATOM 930 O O . LYS A 1 111 ? -5.772 6.549 14.001 1.00 87.44 111 LYS A O 1
ATOM 935 N N . LEU A 1 112 ? -7.740 6.794 15.058 1.00 88.25 112 LEU A N 1
ATOM 936 C CA . LEU A 1 112 ? -8.476 5.789 14.289 1.00 88.25 112 LEU A CA 1
ATOM 937 C C . LEU A 1 112 ? -9.611 6.472 13.534 1.00 88.25 112 LEU A C 1
ATOM 939 O O . LEU A 1 112 ? -10.395 7.211 14.136 1.00 88.25 112 LEU A O 1
ATOM 943 N N . LEU A 1 113 ? -9.732 6.174 12.246 1.00 87.25 113 LEU A N 1
ATOM 944 C CA . LEU A 1 113 ? -10.771 6.706 11.380 1.00 87.25 113 LEU A CA 1
ATOM 945 C C . LEU A 1 113 ? -12.135 6.100 11.732 1.00 87.25 113 LEU A C 1
ATOM 947 O O . LEU A 1 113 ? -13.112 6.827 11.907 1.00 87.25 113 LEU A O 1
ATOM 951 N N . PHE A 1 114 ? -12.199 4.781 11.919 1.00 83.00 114 PHE A N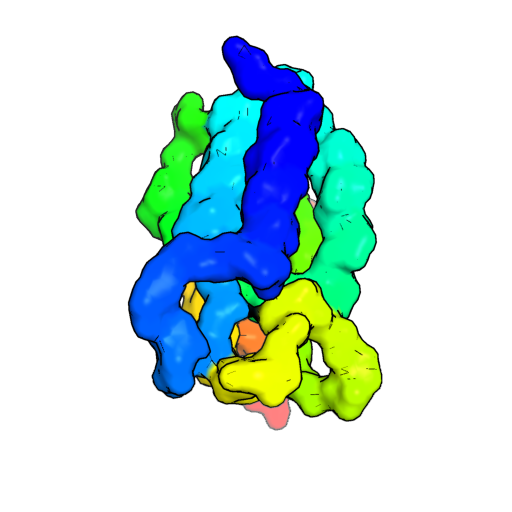 1
ATOM 952 C CA . PHE A 1 114 ? -13.400 4.030 12.279 1.00 83.00 114 PHE A CA 1
ATOM 953 C C . PHE A 1 114 ? -13.406 3.684 13.775 1.00 83.00 114 PHE A C 1
ATOM 955 O O . PHE A 1 114 ? -13.356 2.521 14.180 1.00 83.00 114 PHE A O 1
ATOM 962 N N . LYS A 1 115 ? -13.427 4.697 14.651 1.00 78.12 115 LYS A N 1
ATOM 963 C CA . LYS A 1 115 ? -13.529 4.490 16.107 1.00 78.12 115 LYS A CA 1
ATOM 964 C C . LYS A 1 115 ? -14.990 4.388 16.549 1.00 78.12 115 LYS A C 1
ATOM 966 O O . LYS A 1 115 ? -15.758 5.333 16.392 1.00 78.12 115 LYS A O 1
ATOM 971 N N . ASN A 1 116 ? -15.365 3.280 17.190 1.00 73.19 116 ASN A N 1
ATOM 972 C CA . ASN A 1 116 ? -16.678 3.144 17.820 1.00 73.19 116 ASN A CA 1
ATOM 973 C C . ASN A 1 116 ? -16.575 2.500 19.208 1.00 73.19 116 ASN A C 1
ATOM 975 O O . ASN A 1 116 ? -16.186 1.342 19.332 1.00 73.19 116 ASN A O 1
ATOM 979 N N . ASN A 1 117 ? -16.992 3.236 20.243 1.00 69.38 117 ASN A N 1
ATOM 980 C CA . ASN A 1 117 ? -16.928 2.792 21.642 1.00 69.38 117 ASN A CA 1
ATOM 981 C C . ASN A 1 117 ? -17.837 1.586 21.950 1.00 69.38 117 ASN A C 1
ATOM 983 O O . ASN A 1 117 ? -17.654 0.932 22.969 1.00 69.38 117 ASN A O 1
ATOM 987 N N . LYS A 1 118 ? -18.823 1.288 21.093 1.00 70.06 118 LYS A N 1
ATOM 988 C CA . LYS A 1 118 ? -19.752 0.156 21.253 1.00 70.06 118 LYS A CA 1
ATOM 989 C C . LYS A 1 118 ? -19.293 -1.113 20.520 1.00 70.06 118 LYS A C 1
ATOM 991 O O . LYS A 1 118 ? -20.061 -2.067 20.433 1.00 70.06 118 LYS A O 1
ATOM 996 N N . ARG A 1 119 ? -18.090 -1.118 19.934 1.00 70.94 119 ARG A N 1
ATOM 997 C CA . ARG A 1 119 ? -17.558 -2.223 19.121 1.00 70.94 119 ARG A CA 1
ATOM 998 C C . ARG A 1 119 ? -16.209 -2.708 19.640 1.00 70.94 119 ARG A C 1
ATOM 1000 O O . ARG A 1 119 ? -15.542 -1.971 20.367 1.00 70.94 119 ARG A O 1
ATOM 1007 N N . PRO A 1 120 ? -15.788 -3.924 19.248 1.00 77.94 120 PRO A N 1
ATOM 1008 C CA . PRO A 1 120 ? -14.436 -4.393 19.514 1.00 77.94 120 PRO A CA 1
ATOM 1009 C C . PRO A 1 120 ? -13.398 -3.391 19.011 1.00 77.94 120 PRO A C 1
ATOM 1011 O O . PRO A 1 120 ? -13.582 -2.779 17.959 1.00 77.94 120 PRO A O 1
ATOM 1014 N N . GLN A 1 121 ? -12.317 -3.228 19.769 1.00 83.38 121 GLN A N 1
ATOM 1015 C CA . GLN A 1 121 ? -11.245 -2.302 19.426 1.00 83.38 121 GLN A CA 1
ATOM 1016 C C . GLN A 1 121 ? -10.439 -2.802 18.222 1.00 83.38 121 GLN A C 1
ATOM 1018 O O . GLN A 1 121 ? -10.352 -4.006 17.971 1.00 83.38 121 GLN A O 1
ATOM 1023 N N . PHE A 1 122 ? -9.832 -1.864 17.495 1.00 86.94 122 PHE A N 1
ATOM 1024 C CA . PHE A 1 122 ? -8.871 -2.178 16.443 1.00 86.94 122 PHE A CA 1
ATOM 1025 C C . PHE A 1 122 ? -7.723 -3.017 17.017 1.00 86.94 122 PHE A C 1
ATOM 1027 O O . PHE A 1 122 ? -7.116 -2.634 18.021 1.00 86.94 122 PHE A O 1
ATOM 1034 N N . LYS A 1 123 ? -7.434 -4.150 16.370 1.00 87.12 123 LYS A N 1
ATOM 1035 C CA . LYS A 1 123 ? -6.315 -5.029 16.708 1.00 87.12 123 LYS A CA 1
ATOM 1036 C C . LYS A 1 123 ? -5.311 -5.000 15.566 1.00 87.12 123 LYS A C 1
ATOM 1038 O O . LYS A 1 123 ? -5.575 -5.547 14.500 1.00 87.12 123 LYS A O 1
ATOM 1043 N N . TYR A 1 124 ? -4.163 -4.390 15.824 1.00 89.81 124 TYR A N 1
ATOM 1044 C CA . TYR A 1 124 ? -3.032 -4.419 14.913 1.00 89.81 124 TYR A CA 1
ATOM 1045 C C . TYR A 1 124 ? -2.414 -5.826 14.892 1.00 89.81 124 TYR A C 1
ATOM 1047 O O . TYR A 1 124 ? -2.189 -6.421 15.947 1.00 89.81 124 TYR A O 1
ATOM 1055 N N . ASN A 1 125 ? -2.157 -6.365 13.701 1.00 92.25 125 ASN A N 1
ATOM 1056 C CA . ASN A 1 125 ? -1.408 -7.607 13.519 1.00 92.25 125 ASN A CA 1
ATOM 1057 C C . ASN A 1 125 ? -0.199 -7.334 12.614 1.00 92.25 125 ASN A C 1
ATOM 1059 O O . ASN A 1 125 ? -0.361 -7.121 11.409 1.00 92.25 125 ASN A O 1
ATOM 1063 N N . SER A 1 126 ? 0.990 -7.346 13.225 1.00 91.94 126 SER A N 1
ATOM 1064 C CA . SER A 1 126 ? 2.272 -7.070 12.572 1.00 91.94 126 SER A CA 1
ATOM 1065 C C . SER A 1 126 ? 2.611 -8.111 11.503 1.00 91.94 126 SER A C 1
ATOM 1067 O O . SER A 1 126 ? 2.963 -7.748 10.386 1.00 91.94 126 SER A O 1
ATOM 1069 N N . GLU A 1 127 ? 2.434 -9.401 11.798 1.00 92.56 127 GLU A N 1
ATOM 1070 C CA . GLU A 1 127 ? 2.738 -10.495 10.863 1.00 92.56 127 GLU A CA 1
ATOM 1071 C C . GLU A 1 127 ? 1.859 -10.426 9.613 1.00 92.56 127 GLU A C 1
ATOM 1073 O O . GLU A 1 127 ? 2.338 -10.583 8.488 1.00 92.56 127 GLU A O 1
ATOM 1078 N N . GLN A 1 128 ? 0.574 -10.116 9.800 1.00 94.38 128 GLN A N 1
ATOM 1079 C CA . GLN A 1 128 ? -0.354 -9.945 8.687 1.00 94.38 128 GLN A CA 1
ATOM 1080 C C . GLN A 1 128 ? 0.030 -8.745 7.813 1.00 94.38 128 GLN A C 1
ATOM 1082 O O . GLN A 1 128 ? 0.001 -8.851 6.588 1.00 94.38 128 GLN A O 1
ATOM 1087 N N . LEU A 1 129 ? 0.431 -7.624 8.425 1.00 95.12 129 LEU A N 1
ATOM 1088 C CA . LEU A 1 129 ? 0.897 -6.458 7.677 1.00 95.12 129 LEU A CA 1
ATOM 1089 C C . LEU A 1 129 ? 2.157 -6.786 6.874 1.00 95.12 129 LEU A C 1
ATOM 1091 O O . LEU A 1 129 ? 2.217 -6.460 5.691 1.00 95.12 129 LEU A O 1
ATOM 1095 N N . LYS A 1 130 ? 3.133 -7.470 7.485 1.00 94.19 130 LYS A N 1
ATOM 1096 C CA . LYS A 1 130 ? 4.347 -7.909 6.784 1.00 94.19 130 LYS A CA 1
ATOM 1097 C C . LYS A 1 130 ? 4.027 -8.827 5.608 1.00 94.19 130 LYS A C 1
ATOM 1099 O O . LYS A 1 130 ? 4.607 -8.677 4.535 1.00 94.19 130 LYS A O 1
ATOM 1104 N N . SER A 1 131 ? 3.057 -9.729 5.774 1.00 95.50 131 SER A N 1
ATOM 1105 C CA . SER A 1 131 ? 2.555 -10.574 4.686 1.00 95.50 131 SER A CA 1
ATOM 1106 C C . SER A 1 131 ? 2.020 -9.739 3.519 1.00 95.50 131 SER A C 1
ATOM 1108 O O . SER A 1 131 ? 2.463 -9.920 2.387 1.00 95.50 131 SER A O 1
ATOM 1110 N N . TRP A 1 132 ? 1.160 -8.750 3.780 1.00 96.75 132 TRP A N 1
ATOM 1111 C CA . TRP A 1 132 ? 0.638 -7.867 2.731 1.00 96.75 132 TRP A CA 1
ATOM 1112 C C . TRP A 1 132 ? 1.717 -7.016 2.057 1.00 96.75 132 TRP A C 1
ATOM 1114 O O . TRP A 1 132 ? 1.714 -6.901 0.834 1.00 96.75 132 TRP A O 1
ATOM 1124 N N . VAL A 1 133 ? 2.652 -6.445 2.823 1.00 95.69 133 VAL A N 1
ATOM 1125 C CA . VAL A 1 133 ? 3.777 -5.672 2.269 1.00 95.69 133 VAL A CA 1
ATOM 1126 C C . VAL A 1 133 ? 4.662 -6.560 1.391 1.00 95.69 133 VAL A C 1
ATOM 1128 O O . VAL A 1 133 ? 5.061 -6.134 0.310 1.00 95.69 133 VAL A O 1
ATOM 1131 N N . THR A 1 134 ? 4.916 -7.802 1.814 1.00 94.69 134 THR A N 1
ATOM 1132 C CA . THR A 1 134 ? 5.693 -8.783 1.039 1.00 94.69 134 THR A CA 1
ATOM 1133 C C . THR A 1 134 ? 5.000 -9.122 -0.278 1.00 94.69 134 THR A C 1
ATOM 1135 O O . THR A 1 134 ? 5.636 -9.048 -1.323 1.00 94.69 134 THR A O 1
ATOM 1138 N N . VAL A 1 135 ? 3.687 -9.387 -0.254 1.00 95.75 135 VAL A N 1
ATOM 1139 C CA . VAL A 1 135 ? 2.891 -9.617 -1.475 1.00 95.75 135 VAL A CA 1
ATOM 1140 C C . VAL A 1 135 ? 2.991 -8.426 -2.429 1.00 95.75 135 VAL A C 1
ATOM 1142 O O . VAL A 1 135 ? 3.258 -8.607 -3.610 1.00 95.75 135 VAL A O 1
ATOM 1145 N N . VAL A 1 136 ? 2.840 -7.197 -1.921 1.00 96.25 136 VAL A N 1
ATOM 1146 C CA . VAL A 1 136 ? 2.981 -5.981 -2.741 1.00 96.25 136 VAL A CA 1
ATOM 1147 C C . VAL A 1 136 ? 4.367 -5.867 -3.361 1.00 96.25 136 VAL A C 1
ATOM 1149 O O . VAL A 1 136 ? 4.477 -5.511 -4.530 1.00 96.25 136 VAL A O 1
ATOM 1152 N N . TRP A 1 137 ? 5.420 -6.148 -2.600 1.00 94.56 137 TRP A N 1
ATOM 1153 C CA . TRP A 1 137 ? 6.785 -6.104 -3.109 1.00 94.56 137 TRP A CA 1
ATOM 1154 C C . TRP A 1 137 ? 7.021 -7.138 -4.215 1.00 94.56 137 TRP A C 1
ATOM 1156 O O . TRP A 1 137 ? 7.493 -6.781 -5.296 1.00 94.56 137 TRP A O 1
ATOM 1166 N N . ASP A 1 138 ? 6.662 -8.396 -3.964 1.00 92.94 138 ASP A N 1
ATOM 1167 C CA . ASP A 1 138 ? 6.918 -9.498 -4.888 1.00 92.94 138 ASP A CA 1
ATOM 1168 C C . ASP A 1 138 ? 6.098 -9.365 -6.178 1.00 92.94 138 ASP A C 1
ATOM 1170 O O . ASP A 1 138 ? 6.662 -9.451 -7.271 1.00 92.94 138 ASP A O 1
ATOM 1174 N N . ASP A 1 139 ? 4.808 -9.044 -6.074 1.00 94.25 139 ASP A N 1
ATOM 1175 C CA . ASP A 1 139 ? 3.927 -8.905 -7.239 1.00 94.25 139 ASP A CA 1
ATOM 1176 C C . ASP A 1 139 ? 4.225 -7.638 -8.060 1.00 94.25 139 ASP A C 1
ATOM 1178 O O . ASP A 1 139 ? 3.834 -7.540 -9.224 1.00 94.25 139 ASP A O 1
ATOM 1182 N N . MET A 1 140 ? 4.962 -6.667 -7.504 1.00 93.94 140 MET A N 1
ATOM 1183 C CA . MET A 1 140 ? 5.428 -5.497 -8.255 1.00 93.94 140 MET A CA 1
ATOM 1184 C C . MET A 1 140 ? 6.672 -5.777 -9.115 1.00 93.94 140 MET A C 1
ATOM 1186 O O . MET A 1 140 ? 6.946 -5.009 -10.045 1.00 93.94 140 MET A O 1
ATOM 1190 N N . LYS A 1 141 ? 7.419 -6.866 -8.867 1.00 90.56 141 LYS A N 1
ATOM 1191 C CA . LYS A 1 141 ? 8.671 -7.188 -9.584 1.00 90.56 141 LYS A CA 1
ATOM 1192 C C . LYS A 1 141 ? 8.531 -7.243 -11.109 1.00 90.56 141 LYS A C 1
ATOM 1194 O O . LYS A 1 141 ? 9.358 -6.611 -11.773 1.00 90.56 141 LYS A O 1
ATOM 1199 N N . PRO A 1 142 ? 7.502 -7.882 -11.702 1.00 90.44 142 PRO A N 1
ATOM 1200 C CA . PRO A 1 142 ? 7.332 -7.890 -13.155 1.00 90.44 142 PRO A CA 1
ATOM 1201 C C . PRO A 1 142 ? 7.234 -6.476 -13.747 1.00 90.44 142 PRO A C 1
ATOM 1203 O O . PRO A 1 142 ? 7.855 -6.174 -14.766 1.00 90.44 142 PRO A O 1
ATOM 1206 N N . PHE A 1 143 ? 6.528 -5.569 -13.065 1.00 90.81 143 PHE A N 1
ATOM 1207 C CA . PHE A 1 143 ? 6.378 -4.180 -13.505 1.00 90.81 143 PHE A CA 1
ATOM 1208 C C . PHE A 1 143 ? 7.672 -3.374 -13.359 1.00 90.81 143 PHE A C 1
ATOM 1210 O O . PHE A 1 143 ? 7.940 -2.500 -14.183 1.00 90.81 143 PHE A O 1
ATOM 1217 N N . MET A 1 144 ? 8.493 -3.673 -12.347 1.00 89.25 144 MET A N 1
ATOM 1218 C CA . MET A 1 144 ? 9.828 -3.083 -12.202 1.00 89.25 144 MET A CA 1
ATOM 1219 C C . MET A 1 144 ? 10.754 -3.501 -13.350 1.00 89.25 144 MET A C 1
ATOM 1221 O O . MET A 1 144 ? 11.480 -2.671 -13.892 1.00 89.25 144 MET A O 1
ATOM 1225 N N . LEU A 1 145 ? 10.703 -4.766 -13.770 1.00 85.88 145 LEU A N 1
ATOM 1226 C CA . LEU A 1 145 ? 11.509 -5.251 -14.893 1.00 85.88 145 LEU A CA 1
ATOM 1227 C C . LEU A 1 145 ? 11.105 -4.590 -16.218 1.00 85.88 145 LEU A C 1
ATOM 1229 O O . LEU A 1 145 ? 11.966 -4.251 -17.025 1.00 85.88 145 LEU A O 1
ATOM 1233 N N . SER A 1 146 ? 9.807 -4.362 -16.433 1.00 86.69 146 SER A N 1
ATOM 1234 C CA . SER A 1 146 ? 9.303 -3.747 -17.669 1.00 86.69 146 SER A CA 1
ATOM 1235 C C . SER A 1 146 ? 9.345 -2.214 -17.684 1.00 86.69 146 SER A C 1
ATOM 1237 O O . SER A 1 146 ? 9.295 -1.617 -18.759 1.00 86.69 146 SER A O 1
ATOM 1239 N N . ASN A 1 147 ? 9.407 -1.543 -16.527 1.00 87.88 147 ASN A N 1
ATOM 1240 C CA . ASN A 1 147 ? 9.327 -0.085 -16.450 1.00 87.88 147 ASN A CA 1
ATOM 1241 C C . ASN A 1 147 ? 10.358 0.513 -15.487 1.00 87.88 147 ASN A C 1
ATOM 1243 O O . ASN A 1 147 ? 10.235 0.457 -14.263 1.00 87.88 147 ASN A O 1
ATOM 1247 N N . ILE A 1 148 ? 11.324 1.216 -16.074 1.00 86.38 148 ILE A N 1
ATOM 1248 C CA . ILE A 1 148 ? 12.464 1.798 -15.369 1.00 86.38 148 ILE A CA 1
ATOM 1249 C C . ILE A 1 148 ? 12.081 2.847 -14.313 1.00 86.38 148 ILE A C 1
ATOM 1251 O O . ILE A 1 148 ? 12.737 2.964 -13.278 1.00 86.38 148 ILE A O 1
ATOM 1255 N N . LYS A 1 149 ? 11.001 3.606 -14.548 1.00 88.06 149 LYS A N 1
ATOM 1256 C CA . LYS A 1 149 ? 10.511 4.606 -13.591 1.00 88.06 149 LYS A CA 1
ATOM 1257 C C . LYS A 1 149 ? 9.878 3.914 -12.390 1.00 88.06 149 LYS A C 1
ATOM 1259 O O . LYS A 1 149 ? 10.195 4.270 -11.264 1.00 88.06 149 LYS A O 1
ATOM 1264 N N . VAL A 1 150 ? 9.040 2.903 -12.634 1.00 91.00 150 VAL A N 1
ATOM 1265 C CA . VAL A 1 150 ? 8.418 2.093 -11.572 1.00 91.00 150 VAL A CA 1
ATOM 1266 C C . VAL A 1 150 ? 9.488 1.388 -10.745 1.00 91.00 150 VAL A C 1
ATOM 1268 O O . VAL A 1 150 ? 9.423 1.446 -9.523 1.00 91.00 150 VAL A O 1
ATOM 1271 N N . ARG A 1 151 ? 10.510 0.808 -11.391 1.00 89.62 151 ARG A N 1
ATOM 1272 C CA . ARG A 1 151 ? 11.668 0.215 -10.706 1.00 89.62 151 ARG A CA 1
ATOM 1273 C C . ARG A 1 151 ? 12.331 1.202 -9.762 1.00 89.62 151 ARG A C 1
ATOM 1275 O O . ARG A 1 151 ? 12.457 0.913 -8.581 1.00 89.62 151 ARG A O 1
ATOM 1282 N N . ARG A 1 152 ? 12.704 2.382 -10.263 1.00 87.75 152 ARG A N 1
ATOM 1283 C CA . ARG A 1 152 ? 13.366 3.409 -9.454 1.00 87.75 152 ARG A CA 1
ATOM 1284 C C . ARG A 1 152 ? 12.540 3.790 -8.225 1.00 87.75 152 ARG A C 1
ATOM 1286 O O . ARG A 1 152 ? 13.082 3.804 -7.128 1.00 87.75 152 ARG A O 1
ATOM 1293 N N . GLU A 1 153 ? 11.252 4.081 -8.401 1.00 90.50 153 GLU A N 1
ATOM 1294 C CA . GLU A 1 153 ? 10.392 4.475 -7.281 1.00 90.50 153 GLU A CA 1
ATOM 1295 C C . GLU A 1 153 ? 10.204 3.324 -6.284 1.00 90.50 153 GLU A C 1
ATOM 1297 O O . GLU A 1 153 ? 10.352 3.526 -5.085 1.00 90.50 153 GLU A O 1
ATOM 1302 N N . MET A 1 154 ? 9.957 2.098 -6.751 1.00 92.75 154 MET A N 1
ATOM 1303 C CA . MET A 1 154 ? 9.811 0.937 -5.869 1.00 92.75 154 MET A CA 1
ATOM 1304 C C . MET A 1 154 ? 11.089 0.623 -5.080 1.00 92.75 154 MET A C 1
ATOM 1306 O O . MET A 1 154 ? 10.993 0.266 -3.910 1.00 92.75 154 MET A O 1
ATOM 1310 N N . LEU A 1 155 ? 12.274 0.798 -5.669 1.00 88.12 155 LEU A N 1
ATOM 1311 C CA . LEU A 1 155 ? 13.549 0.649 -4.958 1.00 88.12 155 LEU A CA 1
ATOM 1312 C C . LEU A 1 155 ? 13.741 1.726 -3.889 1.00 88.12 155 LEU A C 1
ATOM 1314 O O . LEU A 1 155 ? 14.182 1.423 -2.783 1.00 88.12 155 LEU A O 1
ATOM 1318 N N . THR A 1 156 ? 13.358 2.971 -4.181 1.00 88.19 156 THR A N 1
ATOM 1319 C CA . THR A 1 156 ? 13.316 4.034 -3.168 1.00 88.19 156 THR A CA 1
ATOM 1320 C C . THR A 1 156 ? 12.381 3.642 -2.021 1.00 88.19 156 THR A C 1
ATOM 1322 O O . THR A 1 156 ? 12.779 3.682 -0.860 1.00 88.19 156 THR A O 1
ATOM 1325 N N . LEU A 1 157 ? 11.173 3.156 -2.334 1.00 90.44 157 LEU A N 1
ATOM 1326 C CA . LEU A 1 157 ? 10.213 2.678 -1.334 1.00 90.44 157 LEU A CA 1
ATOM 1327 C C . LEU A 1 157 ? 10.733 1.482 -0.529 1.00 90.44 157 LEU A C 1
ATOM 1329 O O . LEU A 1 157 ? 10.415 1.357 0.656 1.00 90.44 157 LEU A O 1
ATOM 1333 N N . LEU A 1 158 ? 11.515 0.601 -1.150 1.00 88.56 158 LEU A N 1
ATOM 1334 C CA . LEU A 1 158 ? 12.147 -0.508 -0.455 1.00 88.56 158 LEU A CA 1
ATOM 1335 C C . LEU A 1 158 ? 13.063 0.014 0.653 1.00 88.56 158 LEU A C 1
ATOM 1337 O O . LEU A 1 158 ? 12.857 -0.341 1.813 1.00 88.56 158 LEU A O 1
ATOM 1341 N N . ILE A 1 159 ? 14.008 0.884 0.282 1.00 82.88 159 ILE A N 1
ATOM 1342 C CA . ILE A 1 159 ? 15.027 1.449 1.176 1.00 82.88 159 ILE A CA 1
ATOM 1343 C C . ILE A 1 159 ? 14.385 2.289 2.282 1.00 82.88 159 ILE A C 1
ATOM 1345 O O . ILE A 1 159 ? 14.762 2.186 3.445 1.00 82.88 159 ILE A O 1
ATOM 1349 N N . GLU A 1 160 ? 13.423 3.139 1.928 1.00 86.00 160 GLU A N 1
ATOM 1350 C CA . GLU A 1 160 ? 12.874 4.123 2.861 1.00 86.00 160 GLU A CA 1
ATOM 1351 C C . GLU A 1 160 ? 11.859 3.530 3.838 1.00 86.00 160 GLU A C 1
ATOM 1353 O O . GLU A 1 160 ? 11.706 4.057 4.940 1.00 86.00 160 GLU A O 1
ATOM 1358 N N . LYS A 1 161 ? 11.133 2.468 3.453 1.00 89.00 161 LYS A N 1
ATOM 1359 C CA . LYS A 1 161 ? 10.011 1.988 4.276 1.00 89.00 161 LYS A CA 1
ATOM 1360 C C . LYS A 1 161 ? 9.713 0.493 4.253 1.00 89.00 161 LYS A C 1
ATOM 1362 O O . LYS A 1 161 ? 9.279 -0.010 5.279 1.00 89.00 161 LYS A O 1
ATOM 1367 N N . MET A 1 162 ? 9.848 -0.231 3.138 1.00 89.81 162 MET A N 1
ATOM 1368 C CA . MET A 1 162 ? 9.300 -1.602 3.069 1.00 89.81 162 MET A CA 1
ATOM 1369 C C . MET A 1 162 ? 10.224 -2.630 3.717 1.00 89.81 162 MET A C 1
ATOM 1371 O O . MET A 1 162 ? 9.745 -3.640 4.221 1.00 89.81 162 MET A O 1
ATOM 1375 N N . GLN A 1 163 ? 11.530 -2.371 3.735 1.00 83.62 163 GLN A N 1
ATOM 1376 C CA . GLN A 1 163 ? 12.554 -3.352 4.079 1.00 83.62 163 GLN A CA 1
ATOM 1377 C C . GLN A 1 163 ? 12.339 -4.068 5.423 1.00 83.62 163 GLN A C 1
ATOM 1379 O O . GLN A 1 163 ? 12.399 -5.294 5.478 1.00 83.62 163 GLN A O 1
ATOM 1384 N N . MET A 1 164 ? 12.016 -3.336 6.494 1.00 84.81 164 MET A N 1
ATOM 1385 C CA . MET A 1 164 ? 11.782 -3.917 7.831 1.00 84.81 164 MET A CA 1
ATOM 1386 C C . MET A 1 164 ? 10.482 -4.737 7.933 1.00 84.81 164 MET A C 1
ATOM 1388 O O . MET A 1 164 ? 10.219 -5.398 8.943 1.00 84.81 164 MET A O 1
ATOM 1392 N N . HIS A 1 165 ? 9.653 -4.683 6.892 1.00 87.25 165 HIS A N 1
ATOM 1393 C CA . HIS A 1 165 ? 8.334 -5.298 6.839 1.00 87.25 165 HIS A CA 1
ATOM 1394 C C . HIS A 1 165 ? 8.247 -6.440 5.820 1.00 87.25 165 HIS A C 1
ATOM 1396 O O . HIS A 1 165 ? 7.162 -6.975 5.613 1.00 87.25 165 HIS A O 1
ATOM 1402 N N . LEU A 1 166 ? 9.365 -6.840 5.208 1.00 87.75 166 LEU A N 1
ATOM 1403 C CA . LEU A 1 166 ? 9.416 -7.998 4.318 1.00 87.75 166 LEU A CA 1
ATOM 1404 C C . LEU A 1 166 ? 9.668 -9.284 5.114 1.00 87.75 166 LEU A C 1
ATOM 1406 O O . LEU A 1 166 ? 10.527 -9.325 5.993 1.00 87.75 166 LEU A O 1
ATOM 1410 N N . ASN A 1 167 ? 8.910 -10.340 4.806 1.00 84.31 167 ASN A N 1
ATOM 1411 C CA . ASN A 1 167 ? 9.002 -11.628 5.501 1.00 84.31 167 ASN A CA 1
ATOM 1412 C C . ASN A 1 167 ? 10.248 -12.427 5.108 1.00 84.31 167 ASN A C 1
ATOM 1414 O O . ASN A 1 167 ? 10.839 -13.083 5.962 1.00 84.31 167 ASN A O 1
ATOM 1418 N N . ASN A 1 168 ? 10.630 -12.398 3.825 1.00 77.19 168 ASN A N 1
ATOM 1419 C CA . ASN A 1 168 ? 11.805 -13.109 3.334 1.00 77.19 168 ASN A CA 1
ATOM 1420 C C . ASN A 1 168 ? 12.852 -12.125 2.785 1.00 77.19 168 ASN A C 1
ATOM 1422 O O . ASN A 1 168 ? 12.773 -11.707 1.625 1.00 77.19 168 ASN A O 1
ATOM 1426 N N . PRO A 1 169 ? 13.836 -11.753 3.612 1.00 70.94 169 PRO A N 1
ATOM 1427 C CA . PRO A 1 169 ? 14.865 -10.797 3.235 1.00 70.94 169 PRO A CA 1
ATOM 1428 C C . PRO A 1 169 ? 15.765 -11.283 2.089 1.00 70.94 169 PRO A C 1
ATOM 1430 O O . PRO A 1 169 ? 16.182 -10.493 1.242 1.00 70.94 169 PRO A O 1
ATOM 1433 N N . LEU A 1 170 ? 16.013 -12.593 2.022 1.00 72.44 170 LEU A N 1
ATOM 1434 C CA . LEU A 1 170 ? 16.944 -13.204 1.071 1.00 72.44 170 LEU A CA 1
ATOM 1435 C C . LEU A 1 170 ? 16.431 -13.112 -0.368 1.00 72.44 170 LEU A C 1
ATOM 1437 O O . LEU A 1 170 ? 17.165 -12.708 -1.257 1.00 72.44 170 LEU A O 1
ATOM 1441 N N . VAL A 1 171 ? 15.134 -13.348 -0.576 1.00 75.69 171 VAL A N 1
ATOM 1442 C CA . VAL A 1 171 ? 14.489 -13.235 -1.901 1.00 75.69 171 VAL A CA 1
ATOM 1443 C C . VAL A 1 171 ? 14.563 -11.807 -2.456 1.00 75.69 171 VAL A C 1
ATOM 1445 O O . VAL A 1 171 ? 14.529 -11.584 -3.667 1.00 75.69 171 VAL A O 1
ATOM 1448 N N . THR A 1 172 ? 14.643 -10.814 -1.571 1.00 77.31 172 THR A N 1
ATOM 1449 C CA . THR A 1 172 ? 14.856 -9.423 -1.977 1.00 77.31 172 THR A CA 1
ATOM 1450 C C . THR A 1 172 ? 16.318 -9.171 -2.319 1.00 77.31 172 THR A C 1
ATOM 1452 O O . THR A 1 172 ? 16.586 -8.498 -3.308 1.00 77.31 172 THR A O 1
ATOM 1455 N N . ALA A 1 173 ? 17.251 -9.735 -1.550 1.00 74.19 173 ALA A N 1
ATOM 1456 C CA . ALA A 1 173 ? 18.677 -9.645 -1.838 1.00 74.19 173 ALA A CA 1
ATOM 1457 C C . ALA A 1 173 ? 19.038 -10.279 -3.192 1.00 74.19 173 ALA A C 1
ATOM 1459 O O . ALA A 1 173 ? 19.769 -9.649 -3.950 1.00 74.19 173 ALA A O 1
ATOM 1460 N N . ASP A 1 174 ? 18.471 -11.442 -3.529 1.00 77.06 174 ASP A N 1
ATOM 1461 C CA . ASP A 1 174 ? 18.689 -12.107 -4.823 1.00 77.06 174 ASP A CA 1
ATOM 1462 C C . ASP A 1 174 ? 18.208 -11.227 -5.985 1.00 77.06 174 ASP A C 1
ATOM 1464 O O . ASP A 1 174 ? 18.965 -10.942 -6.909 1.00 77.06 174 ASP A O 1
ATOM 1468 N N . PHE A 1 175 ? 16.985 -10.688 -5.887 1.00 78.75 175 PHE A N 1
ATOM 1469 C CA . PHE A 1 175 ? 16.461 -9.750 -6.885 1.00 78.75 175 PHE A CA 1
ATOM 1470 C C . PHE A 1 175 ? 17.362 -8.519 -7.038 1.00 78.75 175 PHE A C 1
ATOM 1472 O O . PHE A 1 175 ? 17.623 -8.088 -8.156 1.00 78.75 175 PHE A O 1
ATOM 1479 N N . LEU A 1 176 ? 17.842 -7.948 -5.928 1.00 77.75 176 LEU A N 1
ATOM 1480 C CA . LEU A 1 176 ? 18.752 -6.806 -5.964 1.00 77.75 176 LEU A CA 1
ATOM 1481 C C . LEU A 1 176 ? 20.094 -7.178 -6.603 1.00 77.75 176 LEU A C 1
ATOM 1483 O O . LEU A 1 176 ? 20.629 -6.390 -7.374 1.00 77.75 176 LEU A O 1
ATOM 1487 N N . MET A 1 177 ? 20.623 -8.369 -6.340 1.00 72.88 177 MET A N 1
ATOM 1488 C CA . MET A 1 177 ? 21.886 -8.831 -6.909 1.00 72.88 177 MET A CA 1
ATOM 1489 C C . MET A 1 177 ? 21.793 -9.024 -8.427 1.00 72.88 177 MET A C 1
ATOM 1491 O O . MET A 1 177 ? 22.627 -8.478 -9.143 1.00 72.88 177 MET A O 1
ATOM 1495 N N . ASP A 1 178 ? 20.730 -9.668 -8.920 1.00 73.25 178 ASP A N 1
ATOM 1496 C CA . ASP A 1 178 ? 20.452 -9.809 -10.362 1.00 73.25 178 ASP A CA 1
ATOM 1497 C C . ASP A 1 178 ? 20.306 -8.444 -11.055 1.00 73.25 178 ASP A C 1
ATOM 1499 O O . ASP A 1 178 ? 20.566 -8.259 -12.245 1.00 73.25 178 ASP A O 1
ATOM 1503 N N . SER A 1 179 ? 19.857 -7.451 -10.295 1.00 67.88 179 SER A N 1
ATOM 1504 C CA . SER A 1 179 ? 19.562 -6.120 -10.795 1.00 67.88 179 SER A CA 1
ATOM 1505 C C . SER A 1 179 ? 20.816 -5.227 -10.918 1.00 67.88 179 SER A C 1
ATOM 1507 O O . SER A 1 179 ? 20.806 -4.291 -11.728 1.00 67.88 179 SER A O 1
ATOM 1509 N N . LEU A 1 180 ? 21.912 -5.566 -10.213 1.00 67.81 180 LEU A N 1
ATOM 1510 C CA . LEU A 1 180 ? 23.210 -4.863 -10.238 1.00 67.81 180 LEU A CA 1
ATOM 1511 C C . LEU A 1 180 ? 23.940 -4.960 -11.580 1.00 67.81 180 LEU A C 1
ATOM 1513 O O . LEU A 1 180 ? 24.731 -4.073 -11.904 1.00 67.81 180 LEU A O 1
ATOM 1517 N N . ASP A 1 181 ? 23.633 -5.978 -12.381 1.00 64.81 181 ASP A N 1
ATOM 1518 C CA . ASP A 1 181 ? 24.204 -6.149 -13.720 1.00 64.81 181 ASP A CA 1
ATOM 1519 C C . ASP A 1 181 ? 23.679 -5.105 -14.726 1.00 64.81 181 ASP A C 1
ATOM 1521 O O . ASP A 1 181 ? 24.166 -5.006 -15.854 1.00 64.81 181 ASP A O 1
ATOM 1525 N N . THR A 1 182 ? 22.699 -4.279 -14.332 1.00 65.25 182 THR A N 1
ATOM 1526 C CA . THR A 1 182 ? 22.194 -3.170 -15.152 1.00 65.25 182 THR A CA 1
ATOM 1527 C C . THR A 1 182 ? 23.054 -1.915 -14.940 1.00 65.25 182 THR A C 1
ATOM 1529 O O . THR A 1 182 ? 22.959 -1.301 -13.879 1.00 65.25 182 THR A O 1
ATOM 1532 N N . PRO A 1 183 ? 23.846 -1.442 -15.920 1.00 59.41 183 PRO A N 1
ATOM 1533 C CA . PRO A 1 183 ? 24.673 -0.250 -15.737 1.00 59.41 183 PRO A CA 1
ATOM 1534 C C . PRO A 1 183 ? 23.828 1.028 -15.575 1.00 59.41 183 PRO A C 1
ATOM 1536 O O . PRO A 1 183 ? 22.844 1.238 -16.285 1.00 59.41 183 PRO A O 1
ATOM 1539 N N . GLY A 1 184 ? 24.241 1.927 -14.671 1.00 70.00 184 GLY A N 1
ATOM 1540 C CA . GLY A 1 184 ? 23.677 3.279 -14.528 1.00 70.00 184 GLY A CA 1
ATOM 1541 C C . GLY A 1 184 ? 23.193 3.642 -13.113 1.00 70.00 184 GLY A C 1
ATOM 1542 O O . GLY A 1 184 ? 23.453 2.917 -12.156 1.00 70.00 184 GLY A O 1
ATOM 1543 N N . PRO A 1 185 ? 22.471 4.770 -12.946 1.00 69.94 185 PRO A N 1
ATOM 1544 C CA . PRO A 1 185 ? 22.020 5.269 -11.637 1.00 69.94 185 PRO A CA 1
ATOM 1545 C C . PRO A 1 185 ? 21.121 4.305 -10.849 1.00 69.94 185 PRO A C 1
ATOM 1547 O O . PRO A 1 185 ? 20.975 4.446 -9.638 1.00 69.94 185 PRO A O 1
ATOM 1550 N N . ILE A 1 186 ? 20.512 3.338 -11.533 1.00 69.50 186 ILE A N 1
ATOM 1551 C CA . ILE A 1 186 ? 19.641 2.328 -10.926 1.00 69.50 186 ILE A CA 1
ATOM 1552 C C . ILE A 1 186 ? 20.464 1.232 -10.259 1.00 69.50 186 ILE A C 1
ATOM 1554 O O . ILE A 1 186 ? 20.145 0.882 -9.132 1.00 69.50 186 ILE A O 1
ATOM 1558 N N . ALA A 1 187 ? 21.608 0.853 -10.839 1.00 66.06 187 ALA A N 1
ATOM 1559 C CA . ALA A 1 187 ? 22.595 -0.006 -10.184 1.00 66.06 187 ALA A CA 1
ATOM 1560 C C . ALA A 1 187 ? 23.031 0.561 -8.824 1.00 66.06 187 ALA A C 1
ATOM 1562 O O . ALA A 1 187 ? 23.239 -0.177 -7.871 1.00 66.06 187 ALA A O 1
ATOM 1563 N N . ILE A 1 188 ? 23.144 1.892 -8.708 1.00 72.69 188 ILE A N 1
ATOM 1564 C CA . ILE A 1 188 ? 23.507 2.554 -7.446 1.00 72.69 188 ILE A CA 1
ATOM 1565 C C . ILE A 1 188 ? 22.387 2.412 -6.408 1.00 72.69 188 ILE A C 1
ATOM 1567 O O . ILE A 1 188 ? 22.673 2.249 -5.223 1.00 72.69 188 ILE A O 1
ATOM 1571 N N . LEU A 1 189 ? 21.121 2.499 -6.824 1.00 69.62 189 LEU A N 1
ATOM 1572 C CA . LEU A 1 189 ? 19.975 2.304 -5.931 1.00 69.62 189 LEU A CA 1
ATOM 1573 C C . LEU A 1 189 ? 19.859 0.844 -5.501 1.00 69.62 189 LEU A C 1
ATOM 1575 O O . LEU A 1 189 ? 19.721 0.586 -4.309 1.00 69.62 189 LEU A O 1
ATOM 1579 N N . ASP A 1 190 ? 20.009 -0.081 -6.444 1.00 72.50 190 ASP A N 1
ATOM 1580 C CA . ASP A 1 190 ? 20.040 -1.519 -6.188 1.00 72.50 190 ASP A CA 1
ATOM 1581 C C . ASP A 1 190 ? 21.178 -1.875 -5.214 1.00 72.50 190 ASP A C 1
ATOM 1583 O O . ASP A 1 190 ? 20.965 -2.553 -4.209 1.00 72.50 190 ASP A O 1
ATOM 1587 N N . PHE A 1 191 ? 22.371 -1.306 -5.418 1.00 71.19 191 PHE A N 1
ATOM 1588 C CA . PHE A 1 191 ? 23.526 -1.484 -4.534 1.00 71.19 191 PHE A CA 1
ATOM 1589 C C . PHE A 1 191 ? 23.311 -0.888 -3.144 1.00 71.19 191 PHE A C 1
ATOM 1591 O O . PHE A 1 191 ? 23.670 -1.503 -2.141 1.00 71.19 191 PHE A O 1
ATOM 1598 N N . LYS A 1 192 ? 22.708 0.302 -3.055 1.00 72.81 192 LYS A N 1
ATOM 1599 C CA . LYS A 1 192 ? 22.346 0.908 -1.766 1.00 72.81 192 LYS A CA 1
ATOM 1600 C C . LYS A 1 192 ? 21.333 0.051 -1.020 1.00 72.81 192 LYS A C 1
ATOM 1602 O O . LYS A 1 192 ? 21.522 -0.174 0.172 1.00 72.81 192 LYS A O 1
ATOM 1607 N N . ALA A 1 193 ? 20.304 -0.440 -1.708 1.00 67.12 193 ALA A N 1
ATOM 1608 C CA . ALA A 1 193 ? 19.331 -1.352 -1.127 1.00 67.12 193 ALA A CA 1
ATOM 1609 C C . ALA A 1 193 ? 20.014 -2.629 -0.622 1.00 67.12 193 ALA A C 1
ATOM 1611 O O . ALA A 1 193 ? 19.779 -3.030 0.515 1.00 67.12 193 ALA A O 1
ATOM 1612 N N . PHE A 1 194 ? 20.925 -3.211 -1.408 1.00 71.69 194 PHE A N 1
ATOM 1613 C CA . PHE A 1 194 ? 21.678 -4.409 -1.033 1.00 71.69 194 PHE A CA 1
ATOM 1614 C C . PHE A 1 194 ? 22.594 -4.187 0.183 1.00 71.69 194 PHE A C 1
ATOM 1616 O O . PHE A 1 194 ? 22.570 -4.968 1.134 1.00 71.69 194 PHE A O 1
ATOM 1623 N N . LEU A 1 195 ? 23.376 -3.104 0.206 1.00 71.12 195 LEU A N 1
ATOM 1624 C CA . LEU A 1 195 ? 24.239 -2.772 1.347 1.00 71.12 195 LEU A CA 1
ATOM 1625 C C . LEU A 1 195 ? 23.448 -2.467 2.620 1.00 71.12 195 LEU A C 1
ATOM 1627 O O . LEU A 1 195 ? 23.903 -2.757 3.725 1.00 71.12 195 LEU A O 1
ATOM 1631 N N . PHE A 1 196 ? 22.282 -1.840 2.490 1.00 67.69 196 PHE A N 1
ATOM 1632 C CA . PHE A 1 196 ? 21.419 -1.603 3.639 1.00 67.69 196 PHE A CA 1
ATOM 1633 C C . PHE A 1 196 ? 20.824 -2.924 4.145 1.00 67.69 196 PHE A C 1
ATOM 1635 O O . PHE A 1 196 ? 20.724 -3.138 5.348 1.00 67.69 196 PHE A O 1
ATOM 1642 N N . TRP A 1 197 ? 20.508 -3.846 3.232 1.00 65.06 197 TRP A N 1
ATOM 1643 C CA . TRP A 1 197 ? 20.088 -5.215 3.536 1.00 65.06 197 TRP A CA 1
ATOM 1644 C C . TRP A 1 197 ? 21.122 -6.022 4.312 1.00 65.06 197 TRP A C 1
ATOM 1646 O O . TRP A 1 197 ? 20.781 -6.600 5.345 1.00 65.06 197 TRP A O 1
ATOM 1656 N N . SER A 1 198 ? 22.382 -6.026 3.879 1.00 61.88 198 SER A N 1
ATOM 1657 C CA . SER A 1 198 ? 23.436 -6.782 4.566 1.00 61.88 198 SER A CA 1
ATOM 1658 C C . SER A 1 198 ? 23.687 -6.301 6.000 1.00 61.88 198 SER A C 1
ATOM 1660 O O . SER A 1 198 ? 24.104 -7.089 6.841 1.00 61.88 198 SER A O 1
ATOM 1662 N N . ARG A 1 199 ? 23.363 -5.040 6.311 1.00 62.94 199 ARG A N 1
ATOM 1663 C CA . ARG A 1 199 ? 23.462 -4.462 7.662 1.00 62.94 199 ARG A CA 1
ATOM 1664 C C . ARG A 1 199 ? 22.344 -4.857 8.626 1.00 62.94 199 ARG A C 1
ATOM 1666 O O . ARG A 1 199 ? 22.500 -4.629 9.815 1.00 62.94 199 ARG A O 1
ATOM 1673 N N . ILE A 1 200 ? 21.221 -5.375 8.132 1.00 60.53 200 ILE A N 1
ATOM 1674 C CA . ILE A 1 200 ? 20.094 -5.823 8.973 1.00 60.53 200 ILE A CA 1
ATOM 1675 C C . ILE A 1 200 ? 20.219 -7.319 9.311 1.00 60.53 200 ILE A C 1
ATOM 1677 O O . ILE A 1 200 ? 19.630 -7.786 10.281 1.00 60.53 200 ILE A O 1
ATOM 1681 N N . ILE A 1 201 ? 20.973 -8.073 8.505 1.00 55.34 201 ILE A N 1
ATOM 1682 C CA . ILE A 1 201 ? 21.141 -9.529 8.640 1.00 55.34 201 ILE A CA 1
ATOM 1683 C C . ILE A 1 201 ? 22.349 -9.898 9.533 1.00 55.34 201 ILE A C 1
ATOM 1685 O O . ILE A 1 201 ? 22.402 -11.023 10.028 1.00 55.34 201 ILE A O 1
ATOM 1689 N N . ILE A 1 202 ? 23.292 -8.972 9.757 1.00 45.38 202 ILE A N 1
ATOM 1690 C CA . ILE A 1 202 ? 24.448 -9.121 10.667 1.00 45.38 202 ILE A CA 1
ATOM 1691 C C . ILE A 1 202 ? 24.137 -8.449 12.003 1.00 45.38 202 ILE A C 1
ATOM 1693 O O . ILE A 1 202 ? 24.433 -9.068 13.048 1.00 45.38 202 ILE A O 1
#

Secondary structure (DSSP, 8-state):
---HHHHHHHHHHHHHTTTS--SGGGGSS----HHHHHHHHHHHHH-SS--HHHHHHHHTTTTT-HHHHHHHHHHHHHHHTT--TTTS-HHHHHHHHHHS----SPPTT---TT--TTSPPP---HHHHHHHHHHHHHHHHHHHHH-HHHHHHHHHHIIIIIGGG-S-HHHHHHHHHHHTTS-SHHHHHHHHHHHHHHHHH-

Sequence (202 aa):
MATISEFKQLFDTFLRENKCPTGEIVKKKYYFPVNQLKTIYTSMLTTTNIQWSQFQQMLTNYVENLDFCYYSWECFSLIVQNLNTDKTNVYMFTNLLGFIKIPTEKNEDDKLLFKNNKRPQFKYNSEQLKSWVTVVWDDMKPFMLSNIKVRREMLTLLIEKMQMHLNNPLVTADFLMDSLDTPGPIAILDFKAFLFWSRIII

Organism: Acyrthosiphon pisum (NCBI:txid7029)

Radius of gyration: 18.06 Å; chains: 1; bounding box: 50×29×43 Å

pLDDT: mean 82.88, std 11.58, range [45.38, 97.19]

Foldseek 3Di:
DDDLVNLLVLVVVQLCCLVPPDDPPFAAAQDHPLVSVLVSVLVVFQDDPDDLVSVLVSCVVPLQAQQSLQSVLVSLLVDLVVDDPVRGNLVSSLVVLVSRALHDPDDPPHHHSNDDPNGDDDDDDLLVSLVSLQSNLVSCLVVLVVDVVSVQSSLVCCVPHSVVSHPDLVVLLVSLVVVCVDDDPSVVSSVSSNVVSVVVVD